Protein AF-A0AAW9DST5-F1 (afdb_monomer_lite)

Structure (mmCIF, N/CA/C/O backbone):
data_AF-A0AAW9DST5-F1
#
_entry.id   AF-A0AAW9DST5-F1
#
loop_
_atom_site.group_PDB
_atom_site.id
_atom_site.type_symbol
_atom_site.label_atom_id
_atom_site.label_alt_id
_atom_site.label_comp_id
_atom_site.label_asym_id
_atom_site.label_entity_id
_atom_site.label_seq_id
_atom_site.pdbx_PDB_ins_code
_atom_site.Cartn_x
_atom_site.Cartn_y
_atom_site.Cartn_z
_atom_site.occupancy
_atom_site.B_iso_or_equiv
_atom_site.auth_seq_id
_atom_site.auth_comp_id
_atom_site.auth_asym_id
_atom_site.auth_atom_id
_atom_site.pdbx_PDB_model_num
ATOM 1 N N . MET A 1 1 ? 9.890 41.781 -13.513 1.00 61.00 1 MET A N 1
ATOM 2 C CA . MET A 1 1 ? 10.134 40.396 -13.968 1.00 61.00 1 MET A CA 1
ATOM 3 C C . MET A 1 1 ? 9.190 39.472 -13.211 1.00 61.00 1 MET A C 1
ATOM 5 O O . MET A 1 1 ? 9.221 39.520 -11.987 1.00 61.00 1 MET A O 1
ATOM 9 N N . PRO A 1 2 ? 8.301 38.723 -13.883 1.00 67.19 2 PRO A N 1
ATOM 10 C CA . PRO A 1 2 ? 7.396 37.796 -13.208 1.00 67.19 2 PRO A CA 1
ATOM 11 C C . PRO A 1 2 ? 8.199 36.614 -12.655 1.00 67.19 2 PRO A C 1
ATOM 13 O O . PRO A 1 2 ? 8.904 35.943 -13.406 1.00 67.19 2 PRO A O 1
ATOM 16 N N . TRP A 1 3 ? 8.124 36.365 -11.346 1.00 72.31 3 TRP A N 1
ATOM 17 C CA . TRP A 1 3 ? 8.682 35.138 -10.789 1.00 72.31 3 TRP A CA 1
ATOM 18 C C . TRP A 1 3 ? 7.753 33.993 -11.208 1.00 72.31 3 TRP A C 1
ATOM 20 O O . TRP A 1 3 ? 6.579 33.957 -10.843 1.00 72.31 3 TRP A O 1
ATOM 30 N N . THR A 1 4 ? 8.250 33.059 -12.009 1.00 80.06 4 THR A N 1
ATOM 31 C CA . THR A 1 4 ? 7.581 31.771 -12.187 1.00 80.06 4 THR A CA 1
ATOM 32 C C . THR A 1 4 ? 8.227 30.803 -11.207 1.00 80.06 4 THR A C 1
ATOM 34 O O . THR A 1 4 ? 9.423 30.538 -11.341 1.00 80.06 4 THR A O 1
ATOM 37 N N . PRO A 1 5 ? 7.508 30.308 -10.186 1.00 81.00 5 PRO A N 1
ATOM 38 C CA . PRO A 1 5 ? 8.078 29.334 -9.270 1.00 81.00 5 PRO A CA 1
ATOM 39 C C . PRO A 1 5 ? 8.450 28.074 -10.059 1.00 81.00 5 PRO A C 1
ATOM 41 O O . PRO A 1 5 ? 7.590 27.438 -10.666 1.00 81.00 5 PRO A O 1
ATOM 44 N N . THR A 1 6 ? 9.736 27.720 -10.065 1.00 83.50 6 THR A N 1
ATOM 45 C CA . THR A 1 6 ? 10.219 26.478 -10.674 1.00 83.50 6 THR A CA 1
ATOM 46 C C . THR A 1 6 ? 9.648 25.302 -9.888 1.00 83.50 6 THR A C 1
ATOM 48 O O . THR A 1 6 ? 10.116 24.985 -8.795 1.00 83.50 6 THR A O 1
ATOM 51 N N . TYR A 1 7 ? 8.600 24.671 -10.416 1.00 87.00 7 TYR A N 1
ATOM 52 C CA . TYR A 1 7 ? 8.019 23.481 -9.809 1.00 87.00 7 TYR A CA 1
ATOM 53 C C . TYR A 1 7 ? 8.883 22.273 -10.164 1.00 87.00 7 TYR A C 1
ATOM 55 O O . TYR A 1 7 ? 8.862 21.795 -11.298 1.00 87.00 7 TYR A O 1
ATOM 63 N N . THR A 1 8 ? 9.661 21.777 -9.204 1.00 87.88 8 THR A N 1
ATOM 64 C CA . THR A 1 8 ? 10.358 20.503 -9.372 1.00 87.88 8 THR A CA 1
ATOM 65 C C . THR A 1 8 ? 9.334 19.369 -9.268 1.00 87.88 8 THR A C 1
ATOM 67 O O . THR A 1 8 ? 8.662 19.232 -8.240 1.00 87.88 8 THR A O 1
ATOM 70 N N . PRO A 1 9 ? 9.150 18.555 -10.324 1.00 91.62 9 PRO A N 1
ATOM 71 C CA . PRO A 1 9 ? 8.197 17.461 -10.272 1.00 91.62 9 PRO A CA 1
ATOM 72 C C . PRO A 1 9 ? 8.647 16.447 -9.217 1.00 91.62 9 PRO A C 1
ATOM 74 O O . PRO A 1 9 ? 9.760 15.929 -9.268 1.00 91.62 9 PRO A O 1
ATOM 77 N N . LEU A 1 10 ? 7.763 16.152 -8.262 1.00 94.38 10 LEU A N 1
ATOM 78 C CA . LEU A 1 10 ? 8.018 15.141 -7.237 1.00 94.38 10 LEU A CA 1
ATOM 79 C C . LEU A 1 10 ? 8.260 13.773 -7.882 1.00 94.38 10 LEU A C 1
ATOM 81 O O . LEU A 1 10 ? 7.490 13.324 -8.744 1.00 94.38 10 LEU A O 1
ATOM 85 N N . THR A 1 11 ? 9.284 13.078 -7.401 1.00 95.88 11 THR A N 1
ATOM 86 C CA . THR A 1 11 ? 9.603 11.716 -7.830 1.00 95.88 11 THR A CA 1
ATOM 87 C C . THR A 1 11 ? 8.509 10.732 -7.396 1.00 95.88 11 THR A C 1
ATOM 89 O O . THR A 1 11 ? 7.787 10.957 -6.419 1.00 95.88 11 THR A O 1
ATOM 92 N N . LEU A 1 12 ? 8.393 9.589 -8.085 1.00 95.44 12 LEU A N 1
ATOM 93 C CA . LEU A 1 12 ? 7.441 8.526 -7.722 1.00 95.44 12 LEU A CA 1
ATOM 94 C C . LEU A 1 12 ? 7.604 8.076 -6.258 1.00 95.44 12 LEU A C 1
ATOM 96 O O . LEU A 1 12 ? 6.620 7.886 -5.539 1.00 95.44 12 LEU A O 1
ATOM 100 N N . LYS A 1 13 ? 8.855 7.953 -5.798 1.00 95.88 13 LYS A N 1
ATOM 101 C CA . LYS A 1 13 ? 9.206 7.592 -4.418 1.00 95.88 13 LYS A CA 1
ATOM 102 C C . LYS A 1 13 ? 8.677 8.615 -3.412 1.00 95.88 13 LYS A C 1
ATOM 104 O O . LYS A 1 13 ? 8.110 8.225 -2.389 1.00 95.88 13 LYS A O 1
ATOM 109 N N . GLU A 1 14 ? 8.847 9.904 -3.687 1.00 96.19 14 GLU A N 1
ATOM 110 C CA . GLU A 1 14 ? 8.365 10.982 -2.817 1.00 96.19 14 GLU A CA 1
ATOM 111 C C . GLU A 1 14 ? 6.841 11.023 -2.779 1.00 96.19 14 GLU A C 1
ATOM 113 O O . GLU A 1 14 ? 6.273 11.075 -1.688 1.00 96.19 14 GLU A O 1
ATOM 118 N N . LYS A 1 15 ? 6.181 10.905 -3.939 1.00 96.56 15 LYS A N 1
ATOM 119 C CA . LYS A 1 15 ? 4.716 10.825 -4.044 1.00 96.56 15 LYS A CA 1
ATOM 120 C C . LYS A 1 15 ? 4.162 9.677 -3.194 1.00 96.56 15 LYS A C 1
ATOM 122 O O . LYS A 1 15 ? 3.312 9.904 -2.336 1.00 96.56 15 LYS A O 1
ATOM 127 N N . LEU A 1 16 ? 4.697 8.462 -3.349 1.00 96.44 16 LEU A N 1
ATOM 128 C CA . LEU A 1 16 ? 4.280 7.296 -2.557 1.00 96.44 16 LEU A CA 1
ATOM 129 C C . LEU A 1 16 ? 4.530 7.479 -1.062 1.00 96.44 16 LEU A C 1
ATOM 131 O O . LEU A 1 16 ? 3.656 7.176 -0.253 1.00 96.44 16 LEU A O 1
ATOM 135 N N . THR A 1 17 ? 5.709 7.978 -0.685 1.00 96.25 17 THR A N 1
ATOM 136 C CA . THR A 1 17 ? 6.067 8.192 0.725 1.00 96.25 17 THR A CA 1
ATOM 137 C C . THR A 1 17 ? 5.154 9.238 1.362 1.00 96.25 17 THR A C 1
ATOM 139 O O . THR A 1 17 ? 4.678 9.052 2.484 1.00 96.25 17 THR A O 1
ATOM 142 N N . PHE A 1 18 ? 4.857 10.316 0.633 1.00 96.44 18 PHE A N 1
ATOM 143 C CA . PHE A 1 18 ? 3.937 11.360 1.058 1.00 96.44 18 PHE A CA 1
ATOM 144 C C . PHE A 1 18 ? 2.522 10.810 1.267 1.00 96.44 18 PHE A C 1
ATOM 146 O O . PHE A 1 18 ? 1.966 10.968 2.358 1.00 96.44 18 PHE A O 1
ATOM 153 N N . THR A 1 19 ? 1.963 10.119 0.268 1.00 96.94 19 THR A N 1
ATOM 154 C CA . THR A 1 19 ? 0.615 9.538 0.340 1.00 96.94 19 THR A CA 1
ATOM 155 C C . THR A 1 19 ? 0.522 8.483 1.442 1.00 96.94 19 THR A C 1
ATOM 157 O O . THR A 1 19 ? -0.422 8.503 2.229 1.00 96.94 19 THR A O 1
ATOM 160 N N . ALA A 1 20 ? 1.524 7.608 1.577 1.00 96.50 20 ALA A N 1
ATOM 161 C CA . ALA A 1 20 ? 1.576 6.607 2.639 1.00 96.50 20 ALA A CA 1
ATOM 162 C C . ALA A 1 20 ? 1.619 7.253 4.030 1.00 96.50 20 ALA A C 1
ATOM 164 O O . ALA A 1 20 ? 0.873 6.847 4.920 1.00 96.50 20 ALA A O 1
ATOM 165 N N . ARG A 1 21 ? 2.442 8.292 4.224 1.00 96.62 21 ARG A N 1
ATOM 166 C CA . ARG A 1 21 ? 2.498 9.045 5.484 1.00 96.62 21 ARG A CA 1
ATOM 167 C C . ARG A 1 21 ? 1.146 9.680 5.814 1.00 96.62 21 ARG A C 1
ATOM 169 O O . ARG A 1 21 ? 0.665 9.522 6.933 1.00 96.62 21 ARG A O 1
ATOM 176 N N . LYS A 1 22 ? 0.506 10.345 4.848 1.00 97.31 22 LYS A N 1
ATOM 177 C CA . LYS A 1 22 ? -0.798 10.992 5.053 1.00 97.31 22 LYS A CA 1
ATOM 178 C C . LYS A 1 22 ? -1.931 10.001 5.315 1.00 97.31 22 LYS A C 1
ATOM 180 O O . LYS A 1 22 ? -2.787 10.256 6.165 1.00 97.31 22 LYS A O 1
ATOM 185 N N . LEU A 1 23 ? -1.907 8.839 4.668 1.00 97.06 23 LEU A N 1
ATOM 186 C CA . LEU A 1 23 ? -2.838 7.754 4.966 1.00 97.06 23 LEU A CA 1
ATOM 187 C C . LEU A 1 23 ? -2.689 7.274 6.419 1.00 97.06 23 LEU A C 1
ATOM 189 O O . LEU A 1 23 ? -3.681 7.132 7.125 1.00 97.06 23 LEU A O 1
ATOM 193 N N . ARG A 1 24 ? -1.456 7.094 6.902 1.00 96.38 24 ARG A N 1
ATOM 194 C CA . ARG A 1 24 ? -1.197 6.685 8.294 1.00 96.38 24 ARG A CA 1
ATOM 195 C C . ARG A 1 24 ? -1.638 7.743 9.306 1.00 96.38 24 ARG A C 1
ATOM 197 O O . ARG A 1 24 ? -2.305 7.409 10.282 1.00 96.38 24 ARG A O 1
ATOM 204 N N . GLU A 1 25 ? -1.328 9.016 9.052 1.00 95.12 25 GLU A N 1
ATOM 205 C CA . GLU A 1 25 ? -1.796 10.143 9.876 1.00 95.12 25 GLU A CA 1
ATOM 206 C C . GLU A 1 25 ? -3.329 10.152 9.968 1.00 95.12 25 GLU A C 1
ATOM 208 O O . GLU A 1 25 ? -3.890 10.224 11.060 1.00 95.12 25 GLU A O 1
ATOM 213 N N . THR A 1 26 ? -4.023 9.996 8.837 1.00 95.81 26 THR A N 1
ATOM 214 C CA . THR A 1 26 ? -5.492 9.975 8.827 1.00 95.81 26 THR A CA 1
ATOM 215 C C . THR A 1 26 ? -6.081 8.743 9.505 1.00 95.81 26 THR A C 1
ATOM 217 O O . THR A 1 26 ? -7.036 8.896 10.262 1.00 95.81 26 THR A O 1
ATOM 220 N N . MET A 1 27 ? -5.508 7.548 9.339 1.00 96.06 27 MET A N 1
ATOM 221 C CA . MET A 1 27 ? -5.906 6.361 10.112 1.00 96.06 27 MET A CA 1
ATOM 222 C C . MET A 1 27 ? -5.770 6.606 11.623 1.00 96.06 27 MET A C 1
ATOM 224 O O . MET A 1 27 ? -6.674 6.285 12.399 1.00 96.06 27 MET A O 1
ATOM 228 N N . ALA A 1 28 ? -4.662 7.225 12.043 1.00 93.31 28 ALA A N 1
ATOM 229 C CA . ALA A 1 28 ? -4.407 7.565 13.436 1.00 93.31 28 ALA A CA 1
ATOM 230 C C . ALA A 1 28 ? -5.355 8.651 13.972 1.00 93.31 28 ALA A C 1
ATOM 232 O O . ALA A 1 28 ? -5.675 8.635 15.156 1.00 93.31 28 ALA A O 1
ATOM 233 N N . THR A 1 29 ? -5.876 9.558 13.151 1.00 93.69 29 THR A N 1
ATOM 234 C CA . THR A 1 29 ? -6.933 10.484 13.593 1.00 93.69 29 THR A CA 1
ATOM 235 C C . THR A 1 29 ? -8.294 9.786 13.662 1.00 93.69 29 THR A C 1
ATOM 237 O O . THR A 1 29 ? -9.019 9.921 14.648 1.00 93.69 29 THR A O 1
ATOM 240 N N . GLN A 1 30 ? -8.625 8.985 12.648 1.00 93.50 30 GLN A N 1
ATOM 241 C CA . GLN A 1 30 ? -9.947 8.378 12.485 1.00 93.50 30 GLN A CA 1
ATOM 242 C C . GLN A 1 30 ? -10.230 7.234 13.463 1.00 93.50 30 GLN A C 1
ATOM 244 O O . GLN A 1 30 ? -11.389 7.005 13.796 1.00 93.50 30 GLN A O 1
ATOM 249 N N . HIS A 1 31 ? -9.209 6.545 13.989 1.00 94.12 31 HIS A N 1
ATOM 250 C CA . HIS A 1 31 ? -9.453 5.450 14.937 1.00 94.12 31 HIS A CA 1
ATOM 251 C C . HIS A 1 31 ? -10.223 5.891 16.189 1.00 94.12 31 HIS A C 1
ATOM 253 O O . HIS A 1 31 ? -11.039 5.124 16.693 1.00 94.12 31 HIS A O 1
ATOM 259 N N . LYS A 1 32 ? -9.993 7.123 16.669 1.00 91.12 32 LYS A N 1
ATOM 260 C CA . LYS A 1 32 ? -10.705 7.678 17.829 1.00 91.12 32 LYS A CA 1
ATOM 261 C C . LYS A 1 32 ? -12.162 7.966 17.496 1.00 91.12 32 LYS A C 1
ATOM 263 O O . LYS A 1 32 ? -13.035 7.632 18.285 1.00 91.12 32 LYS A O 1
ATOM 268 N N . LEU A 1 33 ? -12.398 8.562 16.327 1.00 92.81 33 LEU A N 1
ATOM 269 C CA . LEU A 1 33 ? -13.729 8.956 15.867 1.00 92.81 33 LEU A CA 1
ATOM 270 C C . LEU A 1 33 ? -14.620 7.739 15.596 1.00 92.81 33 LEU A C 1
ATOM 272 O O . LEU A 1 33 ? -15.799 7.757 15.919 1.00 92.81 33 LEU A O 1
ATOM 276 N N . LEU A 1 34 ? -14.040 6.669 15.051 1.00 93.25 34 LEU A N 1
ATOM 277 C CA . LEU A 1 34 ? -14.756 5.446 14.681 1.00 93.25 34 LEU A CA 1
ATOM 278 C C . LEU A 1 34 ? -14.770 4.377 15.788 1.00 93.25 34 LEU A C 1
ATOM 280 O O . LEU A 1 34 ? -15.280 3.282 15.567 1.00 93.25 34 LEU A O 1
ATOM 284 N N . GLY A 1 35 ? -14.171 4.644 16.955 1.00 93.50 35 GLY A N 1
ATOM 285 C CA . GLY A 1 35 ? -14.082 3.665 18.046 1.00 93.50 35 GLY A CA 1
ATOM 286 C C . GLY A 1 35 ? -13.289 2.399 17.688 1.00 93.50 35 GLY A C 1
ATOM 287 O O . GLY A 1 35 ? -13.536 1.330 18.243 1.00 93.50 35 GLY A O 1
ATOM 288 N N . ILE A 1 36 ? -12.340 2.490 16.751 1.00 93.44 36 ILE A N 1
ATOM 289 C CA . ILE A 1 36 ? -11.546 1.342 16.302 1.00 93.44 36 ILE A CA 1
ATOM 290 C C . ILE A 1 36 ? -10.560 0.949 17.404 1.00 93.44 36 ILE A C 1
ATOM 292 O O . ILE A 1 36 ? -9.810 1.778 17.926 1.00 93.44 36 ILE A O 1
ATOM 296 N N . ALA A 1 37 ? -10.518 -0.346 17.721 1.00 91.38 37 ALA A N 1
ATOM 297 C CA . ALA A 1 37 ? -9.605 -0.884 18.720 1.00 91.38 37 ALA A CA 1
ATOM 298 C C . ALA A 1 37 ? -8.139 -0.562 18.372 1.00 91.38 37 ALA A C 1
ATOM 300 O O . ALA A 1 37 ? -7.654 -0.886 17.284 1.00 91.38 37 ALA A O 1
ATOM 301 N N . LEU A 1 38 ? -7.407 0.022 19.327 1.00 88.12 38 LEU A N 1
ATOM 302 C CA . LEU A 1 38 ? -6.006 0.417 19.146 1.00 88.12 38 LEU A CA 1
ATOM 303 C C . LEU A 1 38 ? -5.100 -0.734 18.653 1.00 88.12 38 LEU A C 1
ATOM 305 O O . LEU A 1 38 ? -4.323 -0.499 17.728 1.00 88.12 38 LEU A O 1
ATOM 309 N N . PRO A 1 39 ? -5.208 -1.983 19.156 1.00 88.94 39 PRO A N 1
ATOM 310 C CA . PRO A 1 39 ? -4.407 -3.091 18.633 1.00 88.94 39 PRO A CA 1
ATOM 311 C C . PRO A 1 39 ? -4.626 -3.348 17.135 1.00 88.94 39 PRO A C 1
ATOM 313 O O . PRO A 1 39 ? -3.670 -3.623 16.413 1.00 88.94 39 PRO A O 1
ATOM 316 N N . LEU A 1 40 ? -5.865 -3.207 16.648 1.00 89.75 40 LEU A N 1
ATOM 317 C CA . LEU A 1 40 ? -6.188 -3.389 15.234 1.00 89.75 40 LEU A CA 1
ATOM 318 C C . LEU A 1 40 ? -5.562 -2.287 14.372 1.00 89.75 40 LEU A C 1
ATOM 320 O O . LEU A 1 40 ? -4.965 -2.603 13.344 1.00 89.75 40 LEU A O 1
ATOM 324 N N . LEU A 1 41 ? -5.646 -1.021 14.807 1.00 92.31 41 LEU A N 1
ATOM 325 C CA . LEU A 1 41 ? -4.981 0.099 14.125 1.00 92.31 41 LEU A CA 1
ATOM 326 C C . LEU A 1 41 ? -3.494 -0.200 13.927 1.00 92.31 41 LEU A C 1
ATOM 328 O O . LEU A 1 41 ? -2.965 -0.011 12.838 1.00 92.31 41 LEU A O 1
ATOM 332 N N . CYS A 1 42 ? -2.832 -0.697 14.965 1.00 89.69 42 CYS A N 1
ATOM 333 C CA . CYS A 1 42 ? -1.384 -0.853 14.958 1.00 89.69 42 CYS A CA 1
ATOM 334 C C . CYS A 1 42 ? -0.934 -2.055 14.130 1.00 89.69 42 CYS A C 1
ATOM 336 O O . CYS A 1 42 ? 0.073 -1.979 13.430 1.00 89.69 42 CYS A O 1
ATOM 338 N N . LEU A 1 43 ? -1.719 -3.136 14.124 1.00 90.00 43 LEU A N 1
ATOM 339 C CA . LEU A 1 43 ? -1.508 -4.254 13.206 1.00 90.00 43 LEU A CA 1
ATOM 340 C C . LEU A 1 43 ? -1.692 -3.831 11.739 1.00 90.00 43 LEU A C 1
ATOM 342 O O . LEU A 1 43 ? -0.910 -4.245 10.879 1.00 90.00 43 LEU A O 1
ATOM 346 N N . LEU A 1 44 ? -2.700 -3.002 11.442 1.00 93.69 44 LEU A N 1
ATOM 347 C CA . LEU A 1 44 ? -2.920 -2.460 10.099 1.00 93.69 44 LEU A CA 1
ATOM 348 C C . LEU A 1 44 ? -1.795 -1.504 9.684 1.00 93.69 44 LEU A C 1
ATOM 350 O O . LEU A 1 44 ? -1.280 -1.636 8.575 1.00 93.69 44 LEU A O 1
ATOM 354 N N . ASP A 1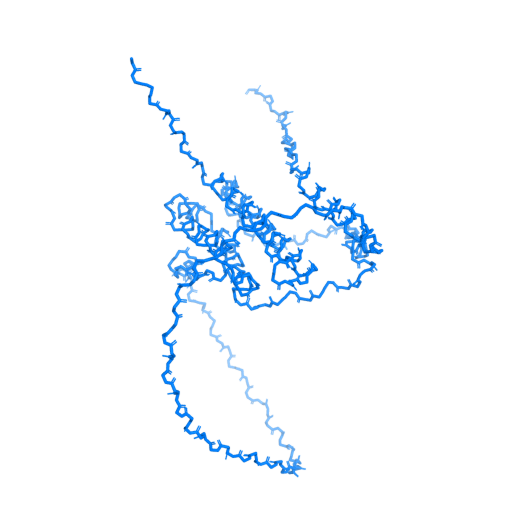 45 ? -1.378 -0.605 10.576 1.00 93.88 45 ASP A N 1
ATOM 355 C CA . ASP A 1 45 ? -0.299 0.359 10.345 1.00 93.88 45 ASP A CA 1
ATOM 356 C C . ASP A 1 45 ? 1.048 -0.330 10.090 1.00 93.88 45 ASP A C 1
ATOM 358 O O . ASP A 1 45 ? 1.726 -0.037 9.102 1.00 93.88 45 ASP A O 1
ATOM 362 N N . ALA A 1 46 ? 1.406 -1.311 10.925 1.00 89.25 46 ALA A N 1
ATOM 363 C CA . ALA A 1 46 ? 2.633 -2.084 10.774 1.00 89.25 46 ALA A CA 1
ATOM 364 C C . ALA A 1 46 ? 2.641 -2.878 9.461 1.00 89.25 46 ALA A C 1
ATOM 366 O O . ALA A 1 46 ? 3.639 -2.887 8.734 1.00 89.25 46 ALA A O 1
ATOM 367 N N . ARG A 1 47 ? 1.515 -3.520 9.116 1.00 94.12 47 ARG A N 1
ATOM 368 C CA . ARG A 1 47 ? 1.388 -4.266 7.860 1.00 94.12 47 ARG A CA 1
ATOM 369 C C . ARG A 1 47 ? 1.470 -3.345 6.647 1.00 94.12 47 ARG A C 1
ATOM 371 O O . ARG A 1 47 ? 2.194 -3.669 5.708 1.00 94.12 47 ARG A O 1
ATOM 378 N N . PHE A 1 48 ? 0.756 -2.223 6.662 1.00 95.94 48 PHE A N 1
ATOM 379 C CA . PHE A 1 48 ? 0.792 -1.236 5.586 1.00 95.94 48 PHE A CA 1
ATOM 380 C C . PHE A 1 48 ? 2.210 -0.682 5.395 1.00 95.94 48 PHE A C 1
ATOM 382 O O . PHE A 1 48 ? 2.752 -0.756 4.294 1.00 95.94 48 PHE A O 1
ATOM 389 N N . SER A 1 49 ? 2.856 -0.245 6.478 1.00 94.44 49 SER A N 1
ATOM 390 C CA . SER A 1 49 ? 4.229 0.276 6.454 1.00 94.44 49 SER A CA 1
ATOM 391 C C . SER A 1 49 ? 5.231 -0.758 5.939 1.00 94.44 49 SER A C 1
ATOM 393 O O . SER A 1 49 ? 6.083 -0.439 5.115 1.00 94.44 49 SER A O 1
ATOM 395 N N . SER A 1 50 ? 5.106 -2.022 6.361 1.00 94.44 50 SER A N 1
ATOM 396 C CA . SER A 1 50 ? 5.964 -3.104 5.867 1.00 94.44 50 SER A CA 1
ATOM 397 C C . SER A 1 50 ? 5.823 -3.314 4.356 1.00 94.44 50 SER A C 1
ATOM 399 O O . SER A 1 50 ? 6.826 -3.509 3.671 1.00 94.44 50 SER A O 1
ATOM 401 N N . LEU A 1 51 ? 4.598 -3.259 3.823 1.00 95.88 51 LEU A N 1
ATOM 402 C CA . LEU A 1 51 ? 4.343 -3.414 2.390 1.00 95.88 51 LEU A CA 1
ATOM 403 C C . LEU A 1 51 ? 4.860 -2.223 1.578 1.00 95.88 51 LEU A C 1
ATOM 405 O O . LEU A 1 51 ? 5.491 -2.438 0.546 1.00 95.88 51 LEU A O 1
ATOM 409 N N . ILE A 1 52 ? 4.654 -0.996 2.064 1.00 96.75 52 ILE A N 1
ATOM 410 C CA . ILE A 1 52 ? 5.185 0.215 1.427 1.00 96.75 52 ILE A CA 1
ATOM 411 C C . ILE A 1 52 ? 6.712 0.194 1.416 1.00 96.75 52 ILE A C 1
ATOM 413 O O . ILE A 1 52 ? 7.302 0.389 0.362 1.00 96.75 52 ILE A O 1
ATOM 417 N N . ASN A 1 53 ? 7.365 -0.118 2.536 1.00 95.25 53 ASN A N 1
ATOM 418 C CA . ASN A 1 53 ? 8.827 -0.163 2.586 1.00 95.25 53 ASN A CA 1
ATOM 419 C C . ASN A 1 53 ? 9.394 -1.212 1.622 1.00 95.25 53 ASN A C 1
ATOM 421 O O . ASN A 1 53 ? 10.308 -0.907 0.869 1.00 95.25 53 ASN A O 1
ATOM 425 N N . ARG A 1 54 ? 8.792 -2.408 1.552 1.00 95.88 54 ARG A N 1
ATOM 426 C CA . ARG A 1 54 ? 9.187 -3.427 0.562 1.00 95.88 54 ARG A CA 1
ATOM 427 C C . ARG A 1 54 ? 9.006 -2.950 -0.875 1.00 95.88 54 ARG A C 1
ATOM 429 O O . ARG A 1 54 ? 9.819 -3.295 -1.726 1.00 95.88 54 ARG A O 1
ATOM 436 N N . LEU A 1 55 ? 7.939 -2.202 -1.154 1.00 96.38 55 LEU A N 1
ATOM 437 C CA . LEU A 1 55 ? 7.706 -1.621 -2.473 1.00 96.38 55 LEU A CA 1
ATOM 438 C C . LEU A 1 55 ? 8.781 -0.580 -2.801 1.00 96.38 55 LEU A C 1
ATOM 440 O O . LEU A 1 55 ? 9.368 -0.644 -3.873 1.00 96.38 55 LEU A O 1
ATOM 444 N N . LEU A 1 56 ? 9.073 0.335 -1.876 1.00 96.06 56 LEU A N 1
ATOM 445 C CA . LEU A 1 56 ? 10.111 1.351 -2.048 1.00 96.06 56 LEU A CA 1
ATOM 446 C C . LEU A 1 56 ? 11.499 0.724 -2.228 1.00 96.06 56 LEU A C 1
ATOM 448 O O . LEU A 1 56 ? 12.243 1.152 -3.107 1.00 96.06 56 LEU A O 1
ATOM 452 N N . ASP A 1 57 ? 11.819 -0.318 -1.458 1.00 95.44 57 ASP A N 1
ATOM 453 C CA . ASP A 1 57 ? 13.054 -1.089 -1.606 1.00 95.44 57 ASP A CA 1
ATOM 454 C C . ASP A 1 57 ? 13.127 -1.758 -2.985 1.00 95.44 57 ASP A C 1
ATOM 456 O O . ASP A 1 57 ? 14.175 -1.744 -3.622 1.00 95.44 57 ASP A O 1
ATOM 460 N N . ALA A 1 58 ? 12.015 -2.310 -3.482 1.00 95.00 58 ALA A N 1
ATOM 461 C CA . ALA A 1 58 ? 11.958 -2.938 -4.801 1.00 95.00 58 ALA A CA 1
ATOM 462 C C . ALA A 1 58 ? 12.044 -1.931 -5.959 1.00 95.00 58 ALA A C 1
ATOM 464 O O . ALA A 1 58 ? 12.597 -2.271 -7.002 1.00 95.00 58 ALA A O 1
ATOM 465 N N . ILE A 1 59 ? 11.523 -0.713 -5.779 1.00 94.75 59 ILE A N 1
ATOM 466 C CA . ILE A 1 59 ? 11.668 0.388 -6.742 1.00 94.75 59 ILE A CA 1
ATOM 467 C C . ILE A 1 59 ? 13.117 0.891 -6.766 1.00 94.75 59 ILE A C 1
ATOM 469 O O . ILE A 1 59 ? 13.645 1.198 -7.830 1.00 94.75 59 ILE A O 1
ATOM 473 N N . ALA A 1 60 ? 13.763 0.980 -5.600 1.00 93.94 60 ALA A N 1
ATOM 474 C CA . ALA A 1 60 ? 15.148 1.432 -5.487 1.00 93.94 60 ALA A CA 1
ATOM 475 C C . ALA A 1 60 ? 16.167 0.364 -5.916 1.00 93.94 60 ALA A C 1
ATOM 477 O O . ALA A 1 60 ? 17.286 0.700 -6.299 1.00 93.94 60 ALA A O 1
ATOM 478 N N . ALA A 1 61 ? 15.806 -0.917 -5.828 1.00 92.44 61 ALA A N 1
ATOM 479 C CA . ALA A 1 61 ? 16.662 -2.011 -6.249 1.00 92.44 61 ALA A CA 1
ATOM 480 C C . ALA A 1 61 ? 16.777 -2.047 -7.776 1.00 92.44 61 ALA A C 1
ATOM 482 O O . ALA A 1 61 ? 15.800 -2.306 -8.482 1.00 92.44 61 ALA A O 1
ATOM 483 N N . THR A 1 62 ? 17.996 -1.869 -8.284 1.00 83.25 62 THR A N 1
ATOM 484 C CA . THR A 1 62 ? 18.319 -2.182 -9.676 1.00 83.25 62 THR A CA 1
ATOM 485 C C . THR A 1 62 ? 17.984 -3.653 -9.928 1.00 83.25 62 THR A C 1
ATOM 487 O O . THR A 1 62 ? 18.355 -4.492 -9.097 1.00 83.25 62 THR A O 1
ATOM 490 N N . PRO A 1 63 ? 17.283 -4.004 -11.023 1.00 78.56 63 PRO A N 1
ATOM 491 C CA . PRO A 1 63 ? 17.014 -5.395 -11.349 1.00 78.56 63 PRO A CA 1
ATOM 492 C C . PRO A 1 63 ? 18.348 -6.128 -11.477 1.00 78.56 63 PRO A C 1
ATOM 494 O O . PRO A 1 63 ? 19.104 -5.937 -12.426 1.00 78.56 63 PRO A O 1
ATOM 497 N N . GLY A 1 64 ? 18.670 -6.929 -10.462 1.00 75.56 64 GLY A N 1
ATOM 498 C CA . GLY A 1 64 ? 19.836 -7.790 -10.516 1.00 75.56 64 GLY A CA 1
ATOM 499 C C . GLY A 1 64 ? 19.649 -8.791 -11.655 1.00 75.56 64 GLY A C 1
ATOM 500 O O . GLY A 1 64 ? 18.505 -9.195 -11.907 1.00 75.56 64 GLY A O 1
ATOM 501 N N . PRO A 1 65 ? 20.734 -9.222 -12.327 1.00 76.56 65 PRO A N 1
ATOM 502 C CA . PRO A 1 65 ? 20.644 -10.314 -13.283 1.00 76.56 65 PRO A CA 1
ATOM 503 C C . PRO A 1 65 ? 19.914 -11.452 -12.586 1.00 76.56 65 PRO A C 1
ATOM 505 O O . PRO A 1 65 ? 20.251 -11.792 -11.446 1.00 76.56 65 PRO A O 1
ATOM 508 N N . HIS A 1 66 ? 18.858 -11.956 -13.226 1.00 68.06 66 HIS A N 1
ATOM 509 C CA . HIS A 1 66 ? 18.029 -13.017 -12.682 1.00 68.06 66 HIS A CA 1
ATOM 510 C C . HIS A 1 66 ? 18.961 -14.200 -12.452 1.00 68.06 66 HIS A C 1
ATOM 512 O O . HIS A 1 66 ? 19.247 -14.946 -13.384 1.00 68.06 66 HIS A O 1
ATOM 518 N N . ARG A 1 67 ? 19.518 -14.326 -11.237 1.00 68.31 67 ARG A N 1
ATOM 519 C CA . ARG A 1 67 ? 20.436 -15.413 -10.924 1.00 68.31 67 ARG A CA 1
ATOM 520 C C . ARG A 1 67 ? 19.621 -16.657 -11.189 1.00 68.31 67 ARG A C 1
ATOM 522 O O . ARG A 1 67 ? 18.613 -16.881 -10.507 1.00 68.31 67 ARG A O 1
ATOM 529 N N . ALA A 1 68 ? 20.002 -17.390 -12.240 1.00 73.12 68 ALA A N 1
ATOM 530 C CA . ALA A 1 68 ? 19.511 -18.729 -12.476 1.00 73.12 68 ALA A CA 1
ATOM 531 C C . ALA A 1 68 ? 19.596 -19.383 -11.112 1.00 73.12 68 ALA A C 1
ATOM 533 O O . ALA A 1 68 ? 20.634 -19.292 -10.450 1.00 73.12 68 ALA A O 1
ATOM 534 N N . ARG A 1 69 ? 18.445 -19.821 -10.605 1.00 71.62 69 ARG A N 1
ATOM 535 C CA . ARG A 1 69 ? 18.351 -20.373 -9.266 1.00 71.62 69 ARG A CA 1
ATOM 536 C C . ARG A 1 69 ? 19.208 -21.622 -9.320 1.00 71.62 69 ARG A C 1
ATOM 538 O O . ARG A 1 69 ? 18.695 -22.665 -9.711 1.00 71.62 69 ARG A O 1
ATOM 545 N N . SER A 1 70 ? 20.504 -21.484 -9.026 1.00 69.88 70 SER A N 1
ATOM 546 C CA . SER A 1 70 ? 21.406 -22.617 -9.021 1.00 69.88 70 SER A CA 1
ATOM 547 C C . SER A 1 70 ? 20.734 -23.637 -8.124 1.00 69.88 70 SER A C 1
ATOM 549 O O . SER A 1 70 ? 20.198 -23.230 -7.075 1.00 69.88 70 SER A O 1
ATOM 551 N N . PRO A 1 71 ? 20.652 -24.906 -8.564 1.00 77.12 71 PRO A N 1
ATOM 552 C CA . PRO A 1 71 ? 20.157 -25.970 -7.714 1.00 77.12 71 PRO A CA 1
ATOM 553 C C . PRO A 1 71 ? 20.844 -25.756 -6.382 1.00 77.12 71 PRO A C 1
ATOM 555 O O . PRO A 1 71 ? 22.063 -25.602 -6.323 1.00 77.12 71 PRO A O 1
ATOM 558 N N . ARG A 1 72 ? 20.029 -25.506 -5.359 1.00 70.19 72 ARG A N 1
ATOM 559 C CA . ARG A 1 72 ? 20.517 -25.120 -4.049 1.00 70.19 72 ARG A CA 1
ATOM 560 C C . ARG A 1 72 ? 21.194 -26.366 -3.510 1.00 70.19 72 ARG A C 1
ATOM 562 O O . ARG A 1 72 ? 20.545 -27.139 -2.817 1.00 70.19 72 ARG A O 1
ATOM 569 N N . THR A 1 73 ? 22.454 -26.571 -3.876 1.00 70.31 73 THR A N 1
ATOM 570 C CA . THR A 1 73 ? 23.377 -27.452 -3.187 1.00 70.31 73 THR A CA 1
ATOM 571 C C . THR A 1 73 ? 23.349 -26.900 -1.782 1.00 70.31 73 THR A C 1
ATOM 573 O O . THR A 1 73 ? 23.819 -25.786 -1.560 1.00 70.31 73 THR A O 1
ATOM 576 N N . GLN A 1 74 ? 22.603 -27.552 -0.888 1.00 60.03 74 GLN A N 1
ATOM 577 C CA . GLN A 1 74 ? 22.652 -27.216 0.522 1.00 60.03 74 GLN A CA 1
ATOM 578 C C . GLN A 1 74 ? 24.125 -27.350 0.876 1.00 60.03 74 GLN A C 1
ATOM 580 O O . GLN A 1 74 ? 24.643 -28.461 0.808 1.00 60.03 74 GLN A O 1
ATOM 585 N N . PRO A 1 75 ? 24.834 -26.251 1.172 1.00 66.69 75 PRO A N 1
ATOM 586 C CA . PRO A 1 75 ? 26.087 -26.421 1.860 1.00 66.69 75 PRO A CA 1
ATOM 587 C C . PRO A 1 75 ? 25.682 -27.064 3.185 1.00 66.69 75 PRO A C 1
ATOM 589 O O . PRO A 1 75 ? 24.772 -26.540 3.845 1.00 66.69 75 PRO A O 1
ATOM 592 N N . ASP A 1 76 ? 26.326 -28.163 3.566 1.00 73.31 76 ASP A N 1
ATOM 593 C CA . ASP A 1 76 ? 26.331 -28.692 4.935 1.00 73.31 76 ASP A CA 1
ATOM 594 C C . ASP A 1 76 ? 27.044 -27.692 5.864 1.00 73.31 76 ASP A C 1
ATOM 596 O O . ASP A 1 76 ? 28.003 -27.987 6.568 1.00 73.31 76 ASP A O 1
ATOM 600 N N . SER A 1 77 ? 26.601 -26.436 5.818 1.00 65.94 77 SER A N 1
ATOM 601 C CA . SER A 1 77 ? 26.970 -25.401 6.751 1.00 65.94 77 SER A CA 1
ATOM 602 C C . SER A 1 77 ? 26.434 -25.863 8.102 1.00 65.94 77 SER A C 1
ATOM 604 O O . SER A 1 77 ? 25.225 -26.122 8.217 1.00 65.94 77 SER A O 1
ATOM 606 N N . PRO A 1 78 ? 27.311 -26.001 9.114 1.00 66.56 78 PRO A N 1
ATOM 607 C CA . PRO A 1 78 ? 26.897 -26.354 10.458 1.00 66.56 78 PRO A CA 1
ATOM 608 C C . PRO A 1 78 ? 25.814 -25.368 10.848 1.00 66.56 78 PRO A C 1
ATOM 610 O O . PRO A 1 78 ? 25.994 -24.160 10.721 1.00 66.56 78 PRO A O 1
ATOM 613 N N . ARG A 1 79 ? 24.658 -25.929 11.200 1.00 63.38 79 ARG A N 1
ATOM 614 C CA . ARG A 1 79 ? 23.378 -25.274 11.446 1.00 63.38 79 ARG A CA 1
ATOM 615 C C . ARG A 1 79 ? 23.579 -24.108 12.412 1.00 63.38 79 ARG A C 1
ATOM 617 O O . ARG A 1 79 ? 23.421 -24.277 13.616 1.00 63.38 79 ARG A O 1
ATOM 624 N N . GLU A 1 80 ? 23.958 -22.954 11.870 1.00 64.56 80 GLU A N 1
ATOM 625 C CA . GLU A 1 80 ? 24.266 -21.756 12.634 1.00 64.56 80 GLU A CA 1
ATOM 626 C C . GLU A 1 80 ? 23.020 -21.476 13.458 1.00 64.56 80 GLU A C 1
ATOM 628 O O . GLU A 1 80 ? 21.907 -21.392 12.917 1.00 64.56 80 GLU A O 1
ATOM 633 N N . SER A 1 81 ? 23.195 -21.552 14.775 1.00 65.56 81 SER A N 1
ATOM 634 C CA . SER A 1 81 ? 22.125 -21.667 15.749 1.00 65.56 81 SER A CA 1
ATOM 635 C C . SER A 1 81 ? 21.154 -20.526 15.514 1.00 65.56 81 SER A C 1
ATOM 637 O O . SER A 1 81 ? 21.411 -19.368 15.844 1.00 65.56 81 SER A O 1
ATOM 639 N N . ARG A 1 82 ? 20.026 -20.848 14.866 1.00 67.56 82 ARG A N 1
ATOM 640 C CA . ARG A 1 82 ? 18.951 -19.883 14.667 1.00 67.56 82 ARG A CA 1
ATOM 641 C C . ARG A 1 82 ? 18.704 -19.253 16.030 1.00 67.56 82 ARG A C 1
ATOM 643 O O . ARG A 1 82 ? 18.513 -20.018 16.981 1.00 67.56 82 ARG A O 1
ATOM 650 N N . PRO A 1 83 ? 18.696 -17.909 16.130 1.00 66.06 83 PRO A N 1
ATOM 651 C CA . PRO A 1 83 ? 18.400 -17.257 17.388 1.00 66.06 83 PRO A CA 1
ATOM 652 C C . PRO A 1 83 ? 17.123 -17.897 17.936 1.00 66.06 83 PRO A C 1
ATOM 654 O O . PRO A 1 83 ? 16.179 -18.104 17.154 1.00 66.06 83 PRO A O 1
ATOM 657 N N . PRO A 1 84 ? 17.123 -18.297 19.216 1.00 60.72 84 PRO A N 1
ATOM 658 C CA . PRO A 1 84 ? 16.038 -19.067 19.788 1.00 60.72 84 PRO A CA 1
ATOM 659 C C . PRO A 1 84 ? 14.690 -18.433 19.454 1.00 60.72 84 PRO A C 1
ATOM 661 O O . PRO A 1 84 ? 14.557 -17.208 19.462 1.00 60.72 84 PRO A O 1
ATOM 664 N N . ALA A 1 85 ? 13.678 -19.248 19.154 1.00 63.19 85 ALA A N 1
ATOM 665 C CA . ALA A 1 85 ? 12.369 -18.744 18.731 1.00 63.19 85 ALA A CA 1
ATOM 666 C C . ALA A 1 85 ? 11.781 -17.707 19.714 1.00 63.19 85 ALA A C 1
ATOM 668 O O . ALA A 1 85 ? 11.081 -16.791 19.290 1.00 63.19 85 ALA A O 1
ATOM 669 N N . TRP A 1 86 ? 12.130 -17.797 21.002 1.00 55.41 86 TRP A N 1
ATOM 670 C CA . TRP A 1 86 ? 11.730 -16.842 22.036 1.00 55.41 86 TRP A CA 1
ATOM 671 C C . TRP A 1 86 ? 12.338 -15.438 21.862 1.00 55.41 86 TRP A C 1
ATOM 673 O O . TRP A 1 86 ? 11.649 -14.453 22.113 1.00 55.41 86 TRP A O 1
ATOM 683 N N . LEU A 1 87 ? 13.559 -15.312 21.329 1.00 56.25 87 LEU A N 1
ATOM 684 C CA . LEU A 1 87 ? 14.215 -14.023 21.054 1.00 56.25 87 LEU A CA 1
ATOM 685 C C . LEU A 1 87 ? 13.565 -13.268 19.886 1.00 56.25 87 LEU A C 1
ATOM 687 O O . LEU A 1 87 ? 13.515 -12.042 19.892 1.00 56.25 87 LEU A O 1
ATOM 691 N N . ARG A 1 88 ? 12.987 -13.981 18.910 1.00 58.59 88 ARG A N 1
ATOM 692 C CA . ARG A 1 88 ? 12.167 -13.353 17.853 1.00 58.59 88 ARG A CA 1
ATOM 693 C C . ARG A 1 88 ? 10.810 -12.856 18.358 1.00 58.59 88 ARG A C 1
ATOM 695 O O . ARG A 1 88 ? 10.204 -12.009 17.707 1.00 58.59 88 ARG A O 1
ATOM 702 N N . ASN A 1 89 ? 10.360 -13.353 19.509 1.00 53.72 89 ASN A N 1
ATOM 703 C CA . ASN A 1 89 ? 9.016 -13.139 20.043 1.00 53.72 89 ASN A CA 1
ATOM 704 C C . ASN A 1 89 ? 9.005 -12.265 21.312 1.00 53.72 89 ASN A C 1
ATOM 706 O O . ASN A 1 89 ? 7.945 -12.082 21.911 1.00 53.72 89 ASN A O 1
ATOM 710 N N . TRP A 1 90 ? 10.147 -11.706 21.721 1.00 47.09 90 TRP A N 1
ATOM 711 C CA . TRP A 1 90 ? 10.297 -10.955 22.976 1.00 47.09 90 TRP A CA 1
ATOM 712 C C . TRP A 1 90 ? 9.353 -9.739 23.089 1.00 47.09 90 TRP A C 1
ATOM 714 O O . TRP A 1 90 ? 8.845 -9.436 24.168 1.00 47.09 90 TRP A O 1
ATOM 724 N N . HIS A 1 91 ? 9.011 -9.083 21.975 1.00 51.56 91 HIS A N 1
ATOM 725 C CA . HIS A 1 91 ? 8.039 -7.977 21.986 1.00 51.56 91 HIS A CA 1
ATOM 726 C C . HIS A 1 91 ? 6.571 -8.435 22.089 1.00 51.56 91 HIS A C 1
ATOM 728 O O . HIS A 1 91 ? 5.683 -7.611 22.286 1.00 51.56 91 HIS A O 1
ATOM 734 N N . THR A 1 92 ? 6.307 -9.737 21.966 1.00 52.44 92 THR A N 1
ATOM 735 C CA . THR A 1 92 ? 4.965 -10.346 22.041 1.00 52.44 92 THR A CA 1
ATOM 736 C C . THR A 1 92 ? 4.693 -11.072 23.360 1.00 52.44 92 THR A C 1
ATOM 738 O O . THR A 1 92 ? 3.546 -11.401 23.646 1.00 52.44 92 THR A O 1
ATOM 741 N N . THR A 1 93 ? 5.705 -11.299 24.200 1.00 50.19 93 THR A N 1
ATOM 742 C CA . THR A 1 93 ? 5.585 -12.172 25.382 1.00 50.19 93 THR A CA 1
ATOM 743 C C . THR A 1 93 ? 4.662 -11.654 26.486 1.00 50.19 93 THR A C 1
ATOM 745 O O . THR A 1 93 ? 4.161 -12.458 27.261 1.00 50.19 93 THR A O 1
ATOM 748 N N . SER A 1 94 ? 4.364 -10.354 26.551 1.00 55.62 94 SER A N 1
ATOM 749 C CA . SER A 1 94 ? 3.449 -9.810 27.569 1.00 55.62 94 SER A CA 1
ATOM 750 C C . SER A 1 94 ? 1.988 -9.689 27.119 1.00 55.62 94 SER A C 1
ATOM 752 O O . SER A 1 94 ? 1.133 -9.371 27.942 1.00 55.62 94 SER A O 1
ATOM 754 N N . LEU A 1 95 ? 1.673 -9.932 25.839 1.00 57.41 95 LEU A N 1
ATOM 755 C CA . LEU A 1 95 ? 0.329 -9.704 25.278 1.00 57.41 95 LEU A CA 1
ATOM 756 C C . LEU A 1 95 ? -0.282 -10.931 24.585 1.00 57.41 95 LEU A C 1
ATOM 758 O O . LEU A 1 95 ? -1.359 -10.826 23.999 1.00 57.41 95 LEU A O 1
ATOM 762 N N . GLY A 1 96 ? 0.371 -12.092 24.673 1.00 65.81 96 GLY A N 1
ATOM 763 C CA . GLY A 1 96 ? -0.030 -13.280 23.926 1.00 65.81 96 GLY A CA 1
ATOM 764 C C . GLY A 1 96 ? 0.255 -13.150 22.422 1.00 65.81 96 GLY A C 1
ATOM 765 O O . GLY A 1 96 ? 0.726 -12.109 21.949 1.00 65.81 96 GLY A O 1
ATOM 766 N N . PRO A 1 97 ? 0.020 -14.219 21.640 1.00 66.56 97 PRO A N 1
ATOM 767 C CA . PRO A 1 97 ? 0.144 -14.146 20.191 1.00 66.56 97 PRO A CA 1
ATOM 768 C C . PRO A 1 97 ? -0.784 -13.041 19.659 1.00 66.56 97 PRO A C 1
ATOM 770 O O . PRO A 1 97 ? -1.951 -12.986 20.060 1.00 66.56 97 PRO A O 1
ATOM 773 N N . PRO A 1 98 ? -0.303 -12.150 18.770 1.00 66.56 98 PRO A N 1
ATOM 774 C CA . PRO A 1 98 ? -1.146 -11.100 18.227 1.00 66.56 98 PRO A CA 1
ATOM 775 C C . PRO A 1 98 ? -2.340 -11.751 17.521 1.00 66.56 98 PRO A C 1
ATOM 777 O O . PRO A 1 98 ? -2.153 -12.739 16.799 1.00 66.56 98 PRO A O 1
ATOM 780 N N . PRO A 1 99 ? -3.561 -11.223 17.707 1.00 73.31 99 PRO A N 1
ATOM 781 C CA . PRO A 1 99 ? -4.731 -11.785 17.057 1.00 73.31 99 PRO A CA 1
ATOM 782 C C . PRO A 1 99 ? -4.506 -11.800 15.539 1.00 73.31 99 PRO A C 1
ATOM 784 O O . PRO A 1 99 ? -3.946 -10.842 14.986 1.00 73.31 99 PRO A O 1
ATOM 787 N N . PRO A 1 100 ? -4.907 -12.876 14.839 1.00 77.69 100 PRO A N 1
ATOM 788 C CA . PRO A 1 100 ? -4.713 -12.957 13.403 1.00 77.69 100 PRO A CA 1
ATOM 789 C C . PRO A 1 100 ? -5.443 -11.797 12.721 1.00 77.69 100 PRO A C 1
ATOM 791 O O . PRO A 1 100 ? -6.637 -11.579 12.926 1.00 77.69 100 PRO A O 1
ATOM 794 N N . LEU A 1 101 ? -4.718 -11.052 11.883 1.00 78.38 101 LEU A N 1
ATOM 795 C CA . LEU A 1 101 ? -5.311 -9.994 11.069 1.00 78.38 101 LEU A CA 1
ATOM 796 C C . LEU A 1 101 ? -6.399 -10.589 10.162 1.00 78.38 101 LEU A C 1
ATOM 798 O O . LEU A 1 101 ? -6.139 -11.600 9.493 1.00 78.38 101 LEU A O 1
ATOM 802 N N . PRO A 1 102 ? -7.581 -9.954 10.061 1.00 83.44 102 PRO A N 1
ATOM 803 C CA . PRO A 1 102 ? -8.616 -10.434 9.164 1.00 83.44 102 PRO A CA 1
ATOM 804 C C . PRO A 1 102 ? -8.079 -10.468 7.730 1.00 83.44 102 PRO A C 1
ATOM 806 O O . PRO A 1 102 ? -7.435 -9.534 7.250 1.00 83.44 102 PRO A O 1
ATOM 809 N N . ARG A 1 103 ? -8.335 -11.571 7.027 1.00 87.00 103 ARG A N 1
ATOM 810 C CA . ARG A 1 103 ? -7.839 -11.797 5.658 1.00 87.00 103 ARG A CA 1
ATOM 811 C C . ARG A 1 103 ? -8.795 -11.281 4.580 1.00 87.00 103 ARG A C 1
ATOM 813 O O . ARG A 1 103 ? -8.687 -11.680 3.430 1.00 87.00 103 ARG A O 1
ATOM 820 N N . ARG A 1 104 ? -9.749 -10.421 4.941 1.00 92.44 104 ARG A N 1
ATOM 821 C CA . ARG A 1 104 ? -10.773 -9.918 4.016 1.00 92.44 104 ARG A CA 1
ATOM 822 C C . ARG A 1 104 ? -10.180 -8.880 3.060 1.00 92.44 104 ARG A C 1
ATOM 824 O O . ARG A 1 104 ? -9.338 -8.075 3.459 1.00 92.44 104 ARG A O 1
ATOM 831 N N . PHE A 1 105 ? -10.633 -8.900 1.809 1.00 94.69 105 PHE A N 1
ATOM 832 C CA . PHE A 1 105 ? -10.282 -7.887 0.813 1.00 94.69 105 PHE A CA 1
ATOM 833 C C . PHE A 1 105 ? -10.758 -6.501 1.254 1.00 94.69 105 PHE A C 1
ATOM 835 O O . PHE A 1 105 ? -11.873 -6.352 1.761 1.00 94.69 105 PHE A O 1
ATOM 842 N N . GLY A 1 106 ? -9.911 -5.489 1.071 1.00 95.62 106 GLY A N 1
ATOM 843 C CA . GLY A 1 106 ? -10.228 -4.104 1.401 1.00 95.62 106 GLY A CA 1
ATOM 844 C C . GLY A 1 106 ? -10.446 -3.856 2.881 1.00 95.62 106 GLY A C 1
ATOM 845 O O . GLY A 1 106 ? -11.243 -2.994 3.243 1.00 95.62 106 GLY A O 1
ATOM 846 N N . ILE A 1 107 ? -9.758 -4.606 3.746 1.00 96.00 107 ILE A N 1
ATOM 847 C CA . ILE A 1 107 ? -9.874 -4.434 5.195 1.00 96.00 107 ILE A CA 1
ATOM 848 C C . ILE A 1 107 ? -9.643 -2.983 5.620 1.00 96.00 107 ILE A C 1
ATOM 850 O O . ILE A 1 107 ? -10.361 -2.508 6.492 1.00 96.00 107 ILE A O 1
ATOM 854 N N . LEU A 1 108 ? -8.715 -2.259 4.987 1.00 95.75 108 LEU A N 1
ATOM 855 C CA . LEU A 1 108 ? -8.441 -0.873 5.347 1.00 95.75 108 LEU A CA 1
ATOM 856 C C . LEU A 1 108 ? -9.648 0.029 5.054 1.00 95.75 108 LEU A C 1
ATOM 858 O O . LEU A 1 108 ? -10.142 0.695 5.959 1.00 95.75 108 LEU A O 1
ATOM 862 N N . ARG A 1 109 ? -10.178 -0.037 3.828 1.00 95.88 109 ARG A N 1
ATOM 863 C CA . ARG A 1 109 ? -11.373 0.702 3.387 1.00 95.88 109 ARG A CA 1
ATOM 864 C C . ARG A 1 109 ? -12.620 0.351 4.212 1.00 95.88 109 ARG A C 1
ATOM 866 O O . ARG A 1 109 ? -13.430 1.221 4.499 1.00 95.88 109 ARG A O 1
ATOM 873 N N . ARG A 1 110 ? -12.766 -0.913 4.626 1.00 95.50 110 ARG A N 1
ATOM 874 C CA . ARG A 1 110 ? -13.888 -1.376 5.467 1.00 95.50 110 ARG A CA 1
ATOM 875 C C . ARG A 1 110 ? -13.766 -0.938 6.924 1.00 95.50 110 ARG A C 1
ATOM 877 O O . ARG A 1 110 ? -14.772 -0.636 7.547 1.00 95.50 110 ARG A O 1
ATOM 884 N N . THR A 1 111 ? -12.550 -0.945 7.467 1.00 95.06 111 THR A N 1
ATOM 885 C CA . THR A 1 111 ? -12.300 -0.555 8.864 1.00 95.06 111 THR A CA 1
ATOM 886 C C . THR A 1 111 ? -12.439 0.956 9.019 1.00 95.06 111 THR A C 1
ATOM 888 O O . THR A 1 111 ? -13.023 1.427 9.984 1.00 95.06 111 THR A O 1
ATOM 891 N N . PHE A 1 112 ? -11.949 1.711 8.036 1.00 95.44 112 PHE A N 1
ATOM 892 C CA . PHE A 1 112 ? -11.992 3.166 8.009 1.00 95.44 112 PHE A CA 1
ATOM 893 C C . PHE A 1 112 ? -12.924 3.639 6.894 1.00 95.44 112 PHE A C 1
ATOM 895 O O . PHE A 1 112 ? -12.468 4.142 5.867 1.00 95.44 112 PHE A O 1
ATOM 902 N N . ALA A 1 113 ? -14.233 3.495 7.101 1.00 91.19 113 ALA A N 1
ATOM 903 C CA . ALA A 1 113 ? -15.266 3.970 6.177 1.00 91.19 113 ALA A CA 1
ATOM 904 C C . ALA A 1 113 ? -15.401 5.512 6.195 1.00 91.19 113 ALA A C 1
ATOM 906 O O . ALA A 1 113 ? -16.490 6.056 6.338 1.00 91.19 113 ALA A O 1
ATOM 907 N N . HIS A 1 114 ? -14.278 6.225 6.085 1.00 93.56 114 HIS A N 1
ATOM 908 C CA . HIS A 1 114 ? -14.188 7.679 6.123 1.00 93.56 114 HIS A CA 1
ATOM 909 C C . HIS A 1 114 ? -13.593 8.209 4.815 1.00 93.56 114 HIS A C 1
ATOM 911 O O . HIS A 1 114 ? -12.638 7.644 4.270 1.00 93.56 114 HIS A O 1
ATOM 917 N N . TYR A 1 115 ? -14.135 9.322 4.318 1.00 93.25 115 TYR A N 1
ATOM 918 C CA . TYR A 1 115 ? -13.796 9.867 3.000 1.00 93.25 115 TYR A CA 1
ATOM 919 C C . TYR A 1 115 ? -12.310 10.228 2.862 1.00 93.25 115 TYR A C 1
ATOM 921 O O . TYR A 1 115 ? -11.724 9.978 1.816 1.00 93.25 115 TYR A O 1
ATOM 929 N N . THR A 1 116 ? -11.663 10.744 3.915 1.00 95.12 116 THR A N 1
ATOM 930 C CA . THR A 1 116 ? -10.233 11.112 3.864 1.00 95.12 116 THR A CA 1
ATOM 931 C C . THR A 1 116 ? -9.320 9.908 3.649 1.00 95.12 116 THR A C 1
ATOM 933 O O . THR A 1 116 ? -8.422 9.960 2.812 1.00 95.12 116 THR A O 1
ATOM 936 N N . VAL A 1 117 ? -9.566 8.804 4.361 1.00 96.44 117 VAL A N 1
ATOM 937 C CA . VAL A 1 117 ? -8.797 7.560 4.213 1.00 96.44 117 VAL A CA 1
ATOM 938 C C . VAL A 1 117 ? -9.018 6.988 2.815 1.00 96.44 117 VAL A C 1
ATOM 940 O O . VAL A 1 117 ? -8.061 6.627 2.133 1.00 96.44 117 VAL A O 1
ATOM 943 N N . ASN A 1 118 ? -10.267 6.988 2.344 1.00 96.69 118 ASN A N 1
ATOM 944 C CA . ASN A 1 118 ? -10.602 6.542 0.994 1.00 96.69 118 ASN A CA 1
ATOM 945 C C . ASN A 1 118 ? -9.982 7.423 -0.097 1.00 96.69 118 ASN A C 1
ATOM 947 O O . ASN A 1 118 ? -9.534 6.885 -1.106 1.00 96.69 118 ASN A O 1
ATOM 951 N N . GLY A 1 119 ? -9.879 8.734 0.125 1.00 97.19 119 GLY A N 1
ATOM 952 C CA . GLY A 1 119 ? -9.197 9.663 -0.774 1.00 97.19 119 GLY A CA 1
ATOM 953 C C . GLY A 1 119 ? -7.711 9.340 -0.919 1.00 97.19 119 GLY A C 1
ATOM 954 O O . GLY A 1 119 ? -7.207 9.255 -2.034 1.00 97.19 119 GLY A O 1
ATOM 955 N N . PHE A 1 120 ? -7.011 9.057 0.182 1.00 97.69 120 PHE A N 1
ATOM 956 C CA . PHE A 1 120 ? -5.609 8.625 0.115 1.00 97.69 120 PHE A CA 1
ATOM 957 C C . PHE A 1 120 ? -5.444 7.230 -0.503 1.00 97.69 120 PHE A C 1
ATOM 959 O O . PHE A 1 120 ? -4.474 6.996 -1.218 1.00 97.69 120 PHE A O 1
ATOM 966 N N . ILE A 1 121 ? -6.396 6.313 -0.301 1.00 97.38 121 ILE A N 1
ATOM 967 C CA . ILE A 1 121 ? -6.407 5.029 -1.021 1.00 97.38 121 ILE A CA 1
ATOM 968 C C . ILE A 1 121 ? -6.570 5.255 -2.532 1.00 97.38 121 ILE A C 1
ATOM 970 O O . ILE A 1 121 ? -5.843 4.639 -3.306 1.00 97.38 121 ILE A O 1
ATOM 974 N N . ALA A 1 122 ? -7.469 6.150 -2.952 1.00 97.00 122 ALA A N 1
ATOM 975 C CA . ALA A 1 122 ? -7.649 6.506 -4.360 1.00 97.00 122 ALA A CA 1
ATOM 976 C C . ALA A 1 122 ? -6.395 7.176 -4.951 1.00 97.00 122 ALA A C 1
ATOM 978 O O . ALA A 1 122 ? -6.053 6.938 -6.104 1.00 97.00 122 ALA A O 1
ATOM 979 N N . GLN A 1 123 ? -5.649 7.952 -4.157 1.00 96.88 123 GLN A N 1
ATOM 980 C CA . GLN A 1 123 ? -4.345 8.475 -4.577 1.00 96.88 123 GLN A CA 1
ATOM 981 C C . GLN A 1 123 ? -3.312 7.364 -4.781 1.00 96.88 123 GLN A C 1
ATOM 983 O O . GLN A 1 123 ? -2.561 7.419 -5.748 1.00 96.88 123 GLN A O 1
ATOM 988 N N . ILE A 1 124 ? -3.268 6.349 -3.908 1.00 96.38 124 ILE A N 1
ATOM 989 C CA . ILE A 1 124 ? -2.404 5.177 -4.127 1.00 96.38 124 ILE A CA 1
ATOM 990 C C . ILE A 1 124 ? -2.815 4.478 -5.421 1.00 96.38 124 ILE A C 1
ATOM 992 O O . ILE A 1 124 ? -1.957 4.189 -6.241 1.00 96.38 124 ILE A O 1
ATOM 996 N N . GLU A 1 125 ? -4.109 4.243 -5.627 1.00 96.50 125 GLU A N 1
ATOM 997 C CA . GLU A 1 125 ? -4.641 3.643 -6.854 1.00 96.50 125 GLU A CA 1
ATOM 998 C C . GLU A 1 125 ? -4.231 4.429 -8.106 1.00 96.50 125 GLU A C 1
ATOM 1000 O O . GLU A 1 125 ? -3.711 3.837 -9.047 1.00 96.50 125 GLU A O 1
ATOM 1005 N N . HIS A 1 126 ? -4.343 5.758 -8.077 1.00 95.75 126 HIS A N 1
ATOM 1006 C CA . HIS A 1 126 ? -3.868 6.627 -9.151 1.00 95.75 126 HIS A CA 1
ATOM 1007 C C . HIS A 1 126 ? -2.347 6.534 -9.360 1.00 95.75 126 HIS A C 1
ATOM 1009 O O . HIS A 1 126 ? -1.887 6.413 -10.488 1.00 95.75 126 HIS A O 1
ATOM 1015 N N . LEU A 1 127 ? -1.541 6.522 -8.291 1.00 96.00 127 LEU A N 1
ATOM 1016 C CA . LEU A 1 127 ? -0.087 6.335 -8.397 1.00 96.00 127 LEU A CA 1
ATOM 1017 C C . LEU A 1 127 ? 0.297 4.964 -8.963 1.00 96.00 127 LEU A C 1
ATOM 1019 O O . LEU A 1 127 ? 1.393 4.815 -9.492 1.00 96.00 127 LEU A O 1
ATOM 1023 N N . LEU A 1 128 ? -0.575 3.960 -8.848 1.00 94.56 128 LEU A N 1
ATOM 1024 C CA . LEU A 1 128 ? -0.356 2.652 -9.458 1.00 94.56 128 LEU A CA 1
ATOM 1025 C C . LEU A 1 128 ? -0.636 2.648 -10.964 1.00 94.56 128 LEU A C 1
ATOM 1027 O O . LEU A 1 128 ? -0.108 1.784 -11.660 1.00 94.56 128 LEU A O 1
ATOM 1031 N N . THR A 1 129 ? -1.424 3.595 -11.477 1.00 94.44 129 THR A N 1
ATOM 1032 C CA . THR A 1 129 ? -1.730 3.718 -12.911 1.00 94.44 129 THR A CA 1
ATOM 1033 C C . THR A 1 129 ? -0.828 4.707 -13.648 1.00 94.44 129 THR A C 1
ATOM 1035 O O . THR A 1 129 ? -0.927 4.808 -14.869 1.00 94.44 129 THR A O 1
ATOM 1038 N N . THR A 1 130 ? 0.075 5.413 -12.957 1.00 95.38 130 THR A N 1
ATOM 1039 C CA . THR A 1 130 ? 1.010 6.343 -13.607 1.00 95.38 130 THR A CA 1
ATOM 1040 C C . THR A 1 130 ? 2.035 5.612 -14.481 1.00 95.38 130 THR A C 1
ATOM 1042 O O . THR A 1 130 ? 2.459 4.503 -14.133 1.00 95.38 130 THR A O 1
ATOM 1045 N N . PRO A 1 131 ? 2.491 6.237 -15.586 1.00 95.00 131 PRO A N 1
ATOM 1046 C CA . PRO A 1 131 ? 3.501 5.644 -16.462 1.00 95.00 131 PRO A CA 1
ATOM 1047 C C . PRO A 1 131 ? 4.792 5.310 -15.702 1.00 95.00 131 PRO A C 1
ATOM 1049 O O . PRO A 1 131 ? 5.290 4.199 -15.840 1.00 95.00 131 PRO A O 1
ATOM 1052 N N . ASP A 1 132 ? 5.251 6.183 -14.798 1.00 95.56 132 ASP A N 1
ATOM 1053 C CA . ASP A 1 132 ? 6.440 5.946 -13.963 1.00 95.56 132 ASP A CA 1
ATOM 1054 C C . ASP A 1 132 ? 6.361 4.627 -13.172 1.00 95.56 132 ASP A C 1
ATOM 1056 O O . ASP A 1 132 ? 7.345 3.895 -13.045 1.00 95.56 132 ASP A O 1
ATOM 1060 N N . MET A 1 133 ? 5.185 4.309 -12.614 1.00 95.62 133 MET A N 1
ATOM 1061 C CA . MET A 1 133 ? 4.987 3.065 -11.871 1.00 95.62 133 MET A CA 1
ATOM 1062 C C . MET A 1 133 ? 4.892 1.861 -12.809 1.00 95.62 133 MET A C 1
ATOM 1064 O O . MET A 1 133 ? 5.428 0.800 -12.491 1.00 95.62 133 MET A O 1
ATOM 1068 N N . GLN A 1 134 ? 4.245 2.010 -13.967 1.00 94.31 134 GLN A N 1
ATOM 1069 C CA . GLN A 1 134 ? 4.192 0.954 -14.980 1.00 94.31 134 GLN A CA 1
ATOM 1070 C C . GLN A 1 134 ? 5.592 0.623 -15.517 1.00 94.31 134 GLN A C 1
ATOM 1072 O O . GLN A 1 134 ? 5.940 -0.551 -15.639 1.00 94.31 134 GLN A O 1
ATOM 1077 N N . GLU A 1 135 ? 6.441 1.629 -15.730 1.00 93.06 135 GLU A N 1
ATOM 1078 C CA . GLU A 1 135 ? 7.851 1.434 -16.066 1.00 93.06 135 GLU A CA 1
ATOM 1079 C C . GLU A 1 135 ? 8.613 0.719 -14.949 1.00 93.06 135 GLU A C 1
ATOM 1081 O O . GLU A 1 135 ? 9.378 -0.207 -15.220 1.00 93.06 135 GLU A O 1
ATOM 1086 N N . ALA A 1 136 ? 8.394 1.097 -13.685 1.00 94.00 136 ALA A N 1
ATOM 1087 C CA . ALA A 1 136 ? 9.012 0.409 -12.555 1.00 94.00 136 ALA A CA 1
ATOM 1088 C C . ALA A 1 136 ? 8.602 -1.075 -12.511 1.00 94.00 136 ALA A C 1
ATOM 1090 O O . ALA A 1 136 ? 9.456 -1.948 -12.341 1.00 94.00 136 ALA A O 1
ATOM 1091 N N . ILE A 1 137 ? 7.314 -1.369 -12.724 1.00 93.38 137 ILE A N 1
ATOM 1092 C CA . ILE A 1 137 ? 6.768 -2.730 -12.806 1.00 93.38 137 ILE A CA 1
ATOM 1093 C C . ILE A 1 137 ? 7.406 -3.517 -13.957 1.00 93.38 137 ILE A C 1
ATOM 1095 O O . ILE A 1 137 ? 7.801 -4.667 -13.756 1.00 93.38 137 ILE A O 1
ATOM 1099 N N . ALA A 1 138 ? 7.541 -2.905 -15.135 1.00 91.25 138 ALA A N 1
ATOM 1100 C CA . ALA A 1 138 ? 8.164 -3.530 -16.298 1.00 91.25 138 ALA A CA 1
ATOM 1101 C C . ALA A 1 138 ? 9.649 -3.850 -16.052 1.00 91.25 138 ALA A C 1
ATOM 1103 O O . ALA A 1 138 ? 10.121 -4.924 -16.424 1.00 91.25 138 ALA A O 1
ATOM 1104 N N . ARG A 1 139 ? 10.377 -2.953 -15.372 1.00 91.56 139 ARG A N 1
ATOM 1105 C CA . ARG A 1 139 ? 11.796 -3.145 -15.026 1.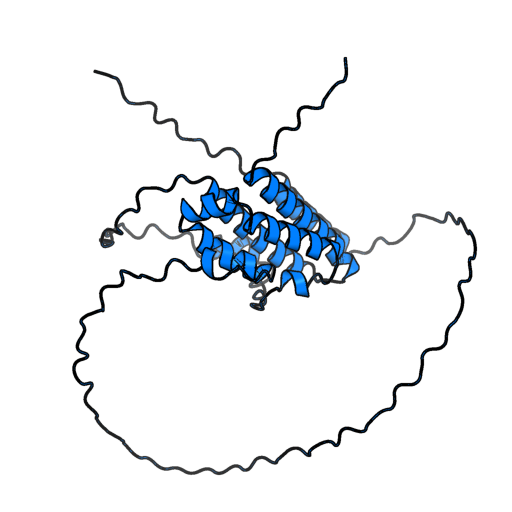00 91.56 139 ARG A CA 1
ATOM 1106 C C . ARG A 1 139 ? 12.008 -4.213 -13.952 1.00 91.56 139 ARG A C 1
ATOM 1108 O O . ARG A 1 139 ? 13.028 -4.899 -13.979 1.00 91.56 139 ARG A O 1
ATOM 1115 N N . ASN A 1 140 ? 11.084 -4.359 -12.997 1.00 92.56 140 ASN A N 1
ATOM 1116 C CA . ASN A 1 140 ? 11.234 -5.285 -11.875 1.00 92.56 140 ASN A CA 1
ATOM 1117 C C . ASN A 1 140 ? 9.994 -6.187 -11.670 1.00 92.56 140 ASN A C 1
ATOM 1119 O O . ASN A 1 140 ? 9.034 -5.789 -10.997 1.00 92.56 140 ASN A O 1
ATOM 1123 N N . PRO A 1 141 ? 10.039 -7.467 -12.100 1.00 88.62 141 PRO A N 1
ATOM 1124 C CA . PRO A 1 141 ? 8.906 -8.392 -11.987 1.00 88.62 141 PRO A CA 1
ATOM 1125 C C . PRO A 1 141 ? 8.580 -8.814 -10.541 1.00 88.62 141 PRO A C 1
ATOM 1127 O O . PRO A 1 141 ? 7.576 -9.494 -10.299 1.00 88.62 141 PRO A O 1
ATOM 1130 N N . ALA A 1 142 ? 9.399 -8.440 -9.550 1.00 91.00 142 ALA A N 1
ATOM 1131 C CA . ALA A 1 142 ? 9.074 -8.643 -8.141 1.00 91.00 142 ALA A CA 1
ATOM 1132 C C . ALA A 1 142 ? 8.034 -7.632 -7.629 1.00 91.00 142 ALA A C 1
ATOM 1134 O O . ALA A 1 142 ? 7.276 -7.967 -6.713 1.00 91.00 142 ALA A O 1
ATOM 1135 N N . ILE A 1 143 ? 7.949 -6.436 -8.227 1.00 94.38 143 ILE A N 1
ATOM 1136 C CA . ILE A 1 143 ? 7.049 -5.361 -7.784 1.00 94.38 143 ILE A CA 1
ATOM 1137 C C . ILE A 1 143 ? 5.578 -5.812 -7.782 1.00 94.38 143 ILE A C 1
ATOM 1139 O O . ILE A 1 143 ? 4.942 -5.690 -6.731 1.00 94.38 143 ILE A O 1
ATOM 1143 N N . PRO A 1 144 ? 5.026 -6.439 -8.843 1.00 93.19 144 PRO A N 1
ATOM 1144 C CA . PRO A 1 144 ? 3.650 -6.943 -8.822 1.00 93.19 144 PRO A CA 1
ATOM 1145 C C . PRO A 1 144 ? 3.341 -7.896 -7.665 1.00 93.19 144 PRO A C 1
ATOM 1147 O O . PRO A 1 144 ? 2.243 -7.878 -7.107 1.00 93.19 144 PRO A O 1
ATOM 1150 N N . ARG A 1 145 ? 4.315 -8.720 -7.255 1.00 92.50 145 ARG A N 1
ATOM 1151 C CA . ARG A 1 145 ? 4.149 -9.659 -6.133 1.00 92.50 145 ARG A CA 1
ATOM 1152 C C . ARG A 1 145 ? 4.007 -8.924 -4.801 1.00 92.50 145 ARG A C 1
ATOM 1154 O O . ARG A 1 145 ? 3.270 -9.389 -3.935 1.00 92.50 145 ARG A O 1
ATOM 1161 N N . ILE A 1 146 ? 4.692 -7.792 -4.652 1.00 94.50 146 ILE A N 1
ATOM 1162 C CA . ILE A 1 146 ? 4.628 -6.919 -3.473 1.00 94.50 146 ILE A CA 1
ATOM 1163 C C . ILE A 1 146 ? 3.360 -6.055 -3.506 1.00 94.50 146 ILE A C 1
ATOM 1165 O O . ILE A 1 146 ? 2.743 -5.840 -2.463 1.00 94.50 146 ILE A O 1
ATOM 1169 N N . LEU A 1 147 ? 2.923 -5.622 -4.691 1.00 94.94 147 LEU A N 1
ATOM 1170 C CA . LEU A 1 147 ? 1.711 -4.820 -4.865 1.00 94.94 147 LEU A CA 1
ATOM 1171 C C . LEU A 1 147 ? 0.432 -5.594 -4.544 1.00 94.94 147 LEU A C 1
ATOM 1173 O O . LEU A 1 147 ? -0.450 -5.046 -3.897 1.00 94.94 147 LEU A O 1
ATOM 1177 N N . ARG A 1 148 ? 0.325 -6.878 -4.907 1.00 94.50 148 ARG A N 1
ATOM 1178 C CA . ARG A 1 148 ? -0.868 -7.705 -4.616 1.00 94.50 148 ARG A CA 1
ATOM 1179 C C . ARG A 1 148 ? -1.365 -7.615 -3.164 1.00 94.50 148 ARG A C 1
ATOM 1181 O O . ARG A 1 148 ? -2.536 -7.289 -2.969 1.00 94.50 148 ARG A O 1
ATOM 1188 N N . PRO A 1 149 ? -0.541 -7.880 -2.129 1.00 95.50 149 PRO A N 1
ATOM 1189 C CA . PRO A 1 149 ? -0.989 -7.756 -0.745 1.00 95.50 149 PRO A CA 1
ATOM 1190 C C . PRO A 1 149 ? -1.301 -6.311 -0.335 1.00 95.50 149 PRO A C 1
ATOM 1192 O O . PRO A 1 149 ? -2.155 -6.131 0.531 1.00 95.50 149 PRO A O 1
ATOM 1195 N N . LEU A 1 150 ? -0.655 -5.303 -0.935 1.00 96.38 150 LEU A N 1
ATOM 1196 C CA . LEU A 1 150 ? -0.957 -3.887 -0.695 1.00 96.38 150 LEU A CA 1
ATOM 1197 C C . LEU A 1 150 ? -2.334 -3.524 -1.267 1.00 96.38 150 LEU A C 1
ATOM 1199 O O . LEU A 1 150 ? -3.194 -3.046 -0.531 1.00 96.38 150 LEU A O 1
ATOM 1203 N N . CYS A 1 151 ? -2.584 -3.852 -2.536 1.00 96.62 151 CYS A N 1
ATOM 1204 C CA . CYS A 1 151 ? -3.870 -3.650 -3.199 1.00 96.62 151 CYS A CA 1
ATOM 1205 C C . CYS A 1 151 ? -4.991 -4.390 -2.465 1.00 96.62 151 CYS A C 1
ATOM 1207 O O . CYS A 1 151 ? -6.024 -3.801 -2.161 1.00 96.62 151 CYS A O 1
ATOM 1209 N N . HIS A 1 152 ? -4.761 -5.644 -2.066 1.00 96.31 152 HIS A N 1
ATOM 1210 C CA . HIS A 1 152 ? -5.727 -6.413 -1.284 1.00 96.31 152 HIS A CA 1
ATOM 1211 C C . HIS A 1 152 ? -6.017 -5.782 0.089 1.00 96.31 152 HIS A C 1
ATOM 1213 O O . HIS A 1 152 ? -7.158 -5.814 0.549 1.00 96.31 152 HIS A O 1
ATOM 1219 N N . LEU A 1 153 ? -5.010 -5.217 0.768 1.00 96.81 153 LEU A N 1
ATOM 1220 C CA . LEU A 1 153 ? -5.187 -4.525 2.051 1.00 96.81 153 LEU A CA 1
ATOM 1221 C C . LEU A 1 153 ? -6.047 -3.262 1.884 1.00 96.81 153 LEU A C 1
ATOM 1223 O O . LEU A 1 153 ? -6.989 -3.049 2.650 1.00 96.81 153 LEU A O 1
ATOM 1227 N N . CYS A 1 154 ? -5.737 -2.461 0.864 1.00 96.88 154 CYS A N 1
ATOM 1228 C CA . CYS A 1 154 ? -6.416 -1.206 0.548 1.00 96.88 154 CYS A CA 1
ATOM 1229 C C . CYS A 1 154 ? -7.786 -1.403 -0.122 1.00 96.88 154 CYS A C 1
ATOM 1231 O O . CYS A 1 154 ? -8.625 -0.509 -0.069 1.00 96.88 154 CYS A O 1
ATOM 1233 N N . GLY A 1 155 ? -8.038 -2.576 -0.706 1.00 96.88 155 GLY A N 1
ATOM 1234 C CA . GLY A 1 155 ? -9.257 -2.862 -1.465 1.00 96.88 155 GLY A CA 1
ATOM 1235 C C . GLY A 1 155 ? -9.218 -2.302 -2.883 1.00 96.88 155 GLY A C 1
ATOM 1236 O O . GLY A 1 155 ? -10.266 -2.013 -3.448 1.00 96.88 155 GLY A O 1
ATOM 1237 N N . ILE A 1 156 ? -8.015 -2.124 -3.426 1.00 96.50 156 ILE A N 1
ATOM 1238 C CA . ILE A 1 156 ? -7.779 -1.692 -4.801 1.00 96.50 156 ILE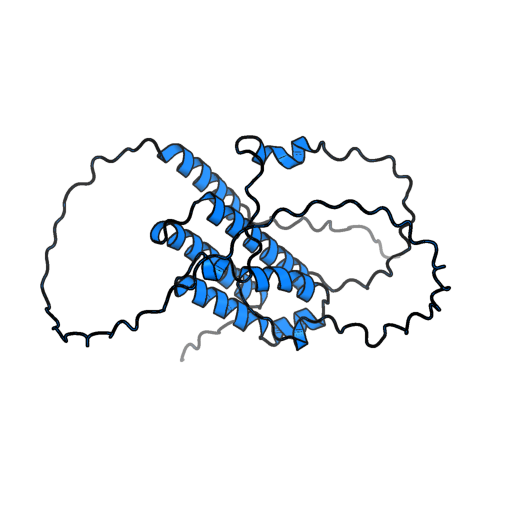 A CA 1
ATOM 1239 C C . ILE A 1 156 ? -7.817 -2.943 -5.675 1.00 96.50 156 ILE A C 1
ATOM 1241 O O . ILE A 1 156 ? -7.144 -3.931 -5.362 1.00 96.50 156 ILE A O 1
ATOM 1245 N N . ASN A 1 157 ? -8.604 -2.914 -6.748 1.00 93.31 157 ASN A N 1
ATOM 1246 C CA . ASN A 1 157 ? -8.586 -3.972 -7.749 1.00 93.31 157 ASN A CA 1
ATOM 1247 C C . ASN A 1 157 ? -7.571 -3.585 -8.831 1.00 93.31 157 ASN A C 1
ATOM 1249 O O . ASN A 1 157 ? -7.857 -2.688 -9.623 1.00 93.31 157 ASN A O 1
ATOM 1253 N N . PRO A 1 158 ? -6.370 -4.183 -8.848 1.00 82.31 158 PRO A N 1
ATOM 1254 C CA . PRO A 1 158 ? -5.410 -3.847 -9.881 1.00 82.31 158 PRO A CA 1
ATOM 1255 C C . PRO A 1 158 ? -5.950 -4.278 -11.241 1.00 82.31 158 PRO A C 1
ATOM 1257 O O . PRO A 1 158 ? -6.487 -5.379 -11.371 1.00 82.31 158 PRO A O 1
ATOM 1260 N N . GLN A 1 159 ? -5.777 -3.436 -12.261 1.00 81.00 159 GLN A N 1
ATOM 1261 C CA . GLN A 1 159 ? -6.117 -3.846 -13.618 1.00 81.00 159 GLN A CA 1
ATOM 1262 C C . GLN A 1 159 ? -5.362 -5.144 -13.966 1.00 81.00 159 GLN A C 1
ATOM 1264 O O . GLN A 1 159 ? -4.158 -5.253 -13.707 1.00 81.00 159 GLN A O 1
ATOM 1269 N N . PRO A 1 160 ? -6.061 -6.157 -14.507 1.00 63.62 160 PRO A N 1
ATOM 1270 C CA . PRO A 1 160 ? -5.534 -7.516 -14.604 1.00 63.62 160 PRO A CA 1
ATOM 1271 C C . PRO A 1 160 ? -4.321 -7.630 -15.532 1.00 63.62 160 PRO A C 1
ATOM 1273 O O . PRO A 1 160 ? -3.515 -8.541 -15.357 1.00 63.62 160 PRO A O 1
ATOM 1276 N N . SER A 1 161 ? -4.163 -6.709 -16.483 1.00 73.38 161 SER A N 1
ATOM 1277 C CA . SER A 1 161 ? -3.076 -6.720 -17.464 1.00 73.38 161 SER A CA 1
ATOM 1278 C C . SER A 1 161 ? -1.709 -6.364 -16.872 1.00 73.38 161 SER A C 1
ATOM 1280 O O . SER A 1 161 ? -0.711 -6.930 -17.302 1.00 73.38 161 SER A O 1
ATOM 1282 N N . SER A 1 162 ? -1.634 -5.480 -15.872 1.00 67.69 162 SER A N 1
ATOM 1283 C CA . SER A 1 162 ? -0.345 -4.962 -15.378 1.00 67.69 162 SER A CA 1
ATOM 1284 C C . SER A 1 162 ? 0.258 -5.768 -14.224 1.00 67.69 162 SER A C 1
ATOM 1286 O O . SER A 1 162 ? 1.475 -5.772 -14.042 1.00 67.69 162 SER A O 1
ATOM 1288 N N . LEU A 1 163 ? -0.562 -6.477 -13.434 1.00 69.50 163 LEU A N 1
ATOM 1289 C CA . LEU A 1 163 ? -0.097 -7.238 -12.257 1.00 69.50 163 LEU A CA 1
ATOM 1290 C C . LEU A 1 163 ? -0.188 -8.764 -12.393 1.00 69.50 163 LEU A C 1
ATOM 1292 O O . LEU A 1 163 ? 0.190 -9.501 -11.463 1.00 69.50 163 LEU A O 1
ATOM 1296 N N . CYS A 1 164 ? -0.694 -9.267 -13.515 1.00 67.56 164 CYS A N 1
ATOM 1297 C CA . CYS A 1 164 ? -0.514 -10.664 -13.863 1.00 67.56 164 CYS A CA 1
ATOM 1298 C C . CYS A 1 164 ? 0.912 -10.814 -14.395 1.00 67.56 164 CYS A C 1
ATOM 1300 O O . CYS A 1 164 ? 1.204 -10.285 -15.462 1.00 67.56 164 CYS A O 1
ATOM 1302 N N . PRO A 1 165 ? 1.827 -11.495 -13.674 1.00 62.22 165 PRO A N 1
ATOM 1303 C CA . PRO A 1 165 ? 3.079 -11.892 -14.289 1.00 62.22 165 PRO A CA 1
ATOM 1304 C C . PRO A 1 165 ? 2.668 -12.707 -15.502 1.00 62.22 165 PRO A C 1
ATOM 1306 O O . PRO A 1 165 ? 1.977 -13.706 -15.292 1.00 62.22 165 PRO A O 1
ATOM 1309 N N . ASN A 1 166 ? 2.994 -12.222 -16.711 1.00 62.50 166 ASN A N 1
ATOM 1310 C CA . ASN A 1 166 ? 2.689 -12.879 -17.981 1.00 62.50 166 ASN A CA 1
ATOM 1311 C C . ASN A 1 166 ? 2.846 -14.365 -17.746 1.00 62.50 166 ASN A C 1
ATOM 1313 O O . ASN A 1 166 ? 3.960 -14.825 -17.479 1.00 62.50 166 ASN A O 1
ATOM 1317 N N . ALA A 1 167 ? 1.709 -15.055 -17.650 1.00 55.12 167 ALA A N 1
ATOM 1318 C CA . ALA A 1 167 ? 1.647 -16.401 -17.129 1.00 55.12 167 ALA A CA 1
ATOM 1319 C C . ALA A 1 167 ? 2.194 -17.291 -18.228 1.00 55.12 167 ALA A C 1
ATOM 1321 O O . ALA A 1 167 ? 1.451 -17.909 -18.967 1.00 55.12 167 ALA A O 1
ATOM 1322 N N . SER A 1 168 ? 3.517 -17.277 -18.353 1.00 55.25 168 SER A N 1
ATOM 1323 C CA . SER A 1 168 ? 4.314 -18.247 -19.050 1.00 55.25 168 SER A CA 1
ATOM 1324 C C . SER A 1 168 ? 3.717 -18.632 -20.402 1.00 55.25 168 SER A C 1
ATOM 1326 O O . SER A 1 168 ? 3.385 -19.793 -20.608 1.00 55.25 168 SER A O 1
ATOM 1328 N N . ALA A 1 169 ? 3.660 -17.689 -21.348 1.00 55.28 169 ALA A N 1
ATOM 1329 C CA . ALA A 1 169 ? 3.535 -18.055 -22.763 1.00 55.28 169 ALA A CA 1
ATOM 1330 C C . ALA A 1 169 ? 4.662 -19.028 -23.189 1.00 55.28 169 ALA A C 1
ATOM 1332 O O . ALA A 1 169 ? 4.502 -19.792 -24.126 1.00 55.28 169 ALA A O 1
ATOM 1333 N N . ASN A 1 170 ? 5.763 -19.067 -22.423 1.00 55.34 170 ASN A N 1
ATOM 1334 C CA . ASN A 1 170 ? 6.866 -20.019 -22.543 1.00 55.34 170 ASN A CA 1
ATOM 1335 C C . ASN A 1 170 ? 6.852 -21.142 -21.491 1.00 55.34 170 ASN A C 1
ATOM 1337 O O . ASN A 1 170 ? 7.903 -21.704 -21.177 1.00 55.34 170 ASN A O 1
ATOM 1341 N N . ARG A 1 171 ? 5.696 -21.499 -20.904 1.00 59.91 171 ARG A N 1
ATOM 1342 C CA . ARG A 1 171 ? 5.638 -22.783 -20.188 1.00 59.91 171 ARG A CA 1
ATOM 1343 C C . ARG A 1 171 ? 5.636 -23.819 -21.292 1.00 59.91 171 ARG A C 1
ATOM 1345 O O . ARG A 1 171 ? 4.587 -24.077 -21.871 1.00 59.91 171 ARG A O 1
ATOM 1352 N N . ALA A 1 172 ? 6.819 -24.346 -21.606 1.00 66.81 172 ALA A N 1
ATOM 1353 C CA . ALA A 1 172 ? 6.928 -25.533 -22.429 1.00 66.81 172 ALA A CA 1
ATOM 1354 C C . ALA A 1 172 ? 5.865 -26.518 -21.915 1.00 66.81 172 ALA A C 1
ATOM 1356 O O . ALA A 1 172 ? 5.788 -26.710 -20.690 1.00 66.81 172 ALA A O 1
ATOM 1357 N N . PRO A 1 173 ? 4.974 -27.023 -22.785 1.00 71.25 173 PRO A N 1
ATOM 1358 C CA . PRO A 1 173 ? 3.959 -27.978 -22.373 1.00 71.25 173 PRO A CA 1
ATOM 1359 C C . PRO A 1 173 ? 4.701 -29.093 -21.652 1.00 71.25 173 PRO A C 1
ATOM 1361 O O . PRO A 1 173 ? 5.559 -29.722 -22.257 1.00 71.25 173 PRO A O 1
ATOM 1364 N N . ASN A 1 174 ? 4.465 -29.251 -20.346 1.00 65.50 174 ASN A N 1
ATOM 1365 C CA . ASN A 1 174 ? 5.137 -30.273 -19.551 1.00 65.50 174 ASN A CA 1
ATOM 1366 C C . ASN A 1 174 ? 4.860 -31.616 -20.243 1.00 65.50 174 ASN A C 1
ATOM 1368 O O . ASN A 1 174 ? 3.707 -32.059 -20.206 1.00 65.50 174 ASN A O 1
ATOM 1372 N N . PRO A 1 175 ? 5.857 -32.265 -20.873 1.00 66.44 175 PRO A N 1
ATOM 1373 C CA . PRO A 1 175 ? 5.657 -33.553 -21.498 1.00 66.44 175 PRO A CA 1
ATOM 1374 C C . PRO A 1 175 ? 5.761 -34.587 -20.383 1.00 66.44 175 PRO A C 1
ATOM 1376 O O . PRO A 1 175 ? 6.777 -35.246 -20.204 1.00 66.44 175 PRO A O 1
ATOM 1379 N N . HIS A 1 176 ? 4.719 -34.680 -19.566 1.00 61.47 176 HIS A N 1
ATOM 1380 C CA . HIS A 1 176 ? 4.557 -35.820 -18.684 1.00 61.47 176 HIS A CA 1
ATOM 1381 C C . HIS A 1 176 ? 3.319 -36.590 -19.125 1.00 61.47 176 HIS A C 1
ATOM 1383 O O . HIS A 1 176 ? 2.205 -36.210 -18.755 1.00 61.47 176 HIS A O 1
ATOM 1389 N N . PRO A 1 177 ? 3.489 -37.676 -19.903 1.00 65.88 177 PRO A N 1
ATOM 1390 C CA . PRO A 1 177 ? 2.502 -38.739 -19.904 1.00 65.88 177 PRO A CA 1
ATOM 1391 C C . PRO A 1 177 ? 2.380 -39.222 -18.460 1.00 65.88 177 PRO A C 1
ATOM 1393 O O . PRO A 1 177 ? 3.337 -39.706 -17.863 1.00 65.88 177 PRO A O 1
ATOM 1396 N N . ASN A 1 178 ? 1.215 -38.993 -17.872 1.00 61.53 178 ASN A N 1
ATOM 1397 C CA . ASN A 1 178 ? 0.858 -39.502 -16.562 1.00 61.53 178 ASN A CA 1
ATOM 1398 C C . ASN A 1 178 ? 0.822 -41.039 -16.675 1.00 61.53 178 ASN A C 1
ATOM 1400 O O . ASN A 1 178 ? -0.052 -41.543 -17.386 1.00 61.53 178 ASN A O 1
ATOM 1404 N N . PRO A 1 179 ? 1.749 -41.806 -16.065 1.00 66.81 179 PRO A N 1
ATOM 1405 C CA . PRO A 1 179 ? 1.612 -43.251 -16.056 1.00 66.81 179 PRO A CA 1
ATOM 1406 C C . PRO A 1 179 ? 0.343 -43.587 -15.271 1.00 66.81 179 PRO A C 1
ATOM 1408 O O . PRO A 1 179 ? 0.193 -43.205 -14.110 1.00 66.81 179 PRO A O 1
ATOM 1411 N N . SER A 1 180 ? -0.584 -44.245 -15.967 1.00 61.03 180 SER A N 1
ATOM 1412 C CA . SER A 1 180 ? -1.835 -44.818 -15.475 1.00 61.03 180 SER A CA 1
ATOM 1413 C C . SER A 1 180 ? -1.766 -45.180 -13.988 1.00 61.03 180 SER A C 1
ATOM 1415 O O . SER A 1 180 ? -1.103 -46.133 -13.574 1.00 61.03 180 SER A O 1
ATOM 1417 N N . ARG A 1 181 ? -2.454 -44.385 -13.168 1.00 61.84 181 ARG A N 1
ATOM 1418 C CA . ARG A 1 181 ? -2.644 -44.652 -11.747 1.00 61.84 181 ARG A CA 1
ATOM 1419 C C . ARG A 1 181 ? -3.592 -45.845 -11.640 1.00 61.84 181 ARG A C 1
ATOM 1421 O O . ARG A 1 181 ? -4.780 -45.714 -11.916 1.00 61.84 181 ARG A O 1
ATOM 1428 N N . ASN A 1 182 ? -3.043 -47.001 -11.279 1.00 62.00 182 ASN A N 1
ATOM 1429 C CA . ASN A 1 182 ? -3.781 -48.248 -11.090 1.00 62.00 182 ASN A CA 1
ATOM 1430 C C . ASN A 1 182 ? -5.046 -48.057 -10.224 1.00 62.00 182 ASN A C 1
ATOM 1432 O O . ASN A 1 182 ? -4.929 -47.576 -9.092 1.00 62.00 182 ASN A O 1
ATOM 1436 N N . PRO A 1 183 ? -6.231 -48.488 -10.692 1.00 67.88 183 PRO A N 1
ATOM 1437 C CA . PRO A 1 183 ? -7.422 -48.604 -9.864 1.00 67.88 183 PRO A CA 1
ATOM 1438 C C . PRO A 1 183 ? -7.336 -49.882 -9.012 1.00 67.88 183 PRO A C 1
ATOM 1440 O O . PRO A 1 183 ? -7.503 -50.994 -9.501 1.00 67.88 183 PRO A O 1
ATOM 1443 N N . ARG A 1 184 ? -7.069 -49.737 -7.715 1.00 56.97 184 ARG A N 1
ATOM 1444 C CA . ARG A 1 184 ? -7.337 -50.750 -6.676 1.00 56.97 184 ARG A CA 1
ATOM 1445 C C . ARG A 1 184 ? -7.818 -49.976 -5.450 1.00 56.97 184 ARG A C 1
ATOM 1447 O O . ARG A 1 184 ? -7.185 -48.990 -5.102 1.00 56.97 184 ARG A O 1
ATOM 1454 N N . CYS A 1 185 ? -8.877 -50.302 -4.726 1.00 51.78 185 CYS A N 1
ATOM 1455 C CA . CYS A 1 185 ? -9.891 -51.349 -4.764 1.00 51.78 185 CYS A CA 1
ATOM 1456 C C . CYS A 1 185 ? -11.033 -50.787 -3.875 1.00 51.78 185 CYS A C 1
ATOM 1458 O O . CYS A 1 185 ? -10.705 -50.203 -2.836 1.00 51.78 185 CYS A O 1
ATOM 1460 N N . PRO A 1 186 ? -12.327 -50.874 -4.225 1.00 59.56 186 PRO A N 1
ATOM 1461 C CA . PRO A 1 186 ? -13.393 -50.416 -3.338 1.00 59.56 186 PRO A CA 1
ATOM 1462 C C . PRO A 1 186 ? -13.662 -51.472 -2.258 1.00 59.56 186 PRO A C 1
ATOM 1464 O O . PRO A 1 186 ? -14.284 -52.495 -2.529 1.00 59.56 186 PRO A O 1
ATOM 1467 N N . THR A 1 187 ? -13.215 -51.227 -1.025 1.00 62.28 187 THR A N 1
ATOM 1468 C CA . THR A 1 187 ? -13.720 -51.975 0.135 1.00 62.28 187 THR A CA 1
ATOM 1469 C C . THR A 1 187 ? -14.944 -51.250 0.668 1.00 62.28 187 THR A C 1
ATOM 1471 O O . THR A 1 187 ? -14.853 -50.254 1.385 1.00 62.28 187 THR A O 1
ATOM 1474 N N . SER A 1 188 ? -16.098 -51.759 0.259 1.00 59.31 188 SER A N 1
ATOM 1475 C CA . SER A 1 188 ? -17.401 -51.488 0.844 1.00 59.31 188 SER A CA 1
ATOM 1476 C C . SER A 1 188 ? -17.420 -51.953 2.301 1.00 59.31 188 SER A C 1
ATOM 1478 O O . SER A 1 188 ? -17.324 -53.151 2.546 1.00 59.31 188 SER A O 1
ATOM 1480 N N . THR A 1 189 ? -17.630 -51.040 3.250 1.00 55.84 189 THR A N 1
ATOM 1481 C CA . THR A 1 189 ? -18.251 -51.398 4.532 1.00 55.84 189 THR A CA 1
ATOM 1482 C C . THR A 1 189 ? -19.332 -50.381 4.854 1.00 55.84 189 THR A C 1
ATOM 1484 O O . THR A 1 189 ? -19.088 -49.201 5.094 1.00 55.84 189 THR A 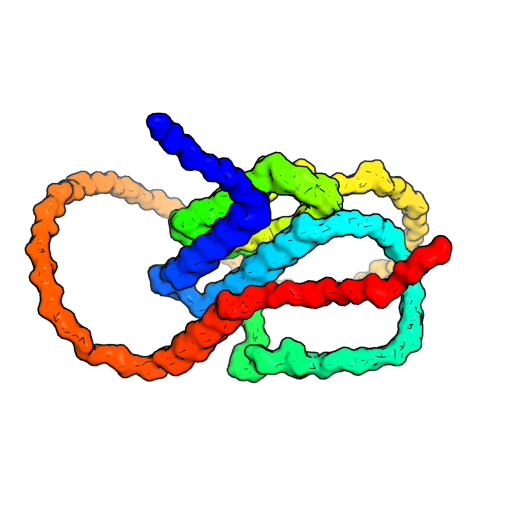O 1
ATOM 1487 N N . ILE A 1 190 ? -20.548 -50.900 4.780 1.00 57.78 190 ILE A N 1
ATOM 1488 C CA . ILE A 1 190 ? -21.836 -50.290 5.064 1.00 57.78 190 ILE A CA 1
ATOM 1489 C C . ILE A 1 190 ? -22.013 -50.215 6.586 1.00 57.78 190 ILE A C 1
ATOM 1491 O O . ILE A 1 190 ? -21.877 -51.233 7.255 1.00 57.78 190 ILE A O 1
ATOM 1495 N N . ALA A 1 191 ? -22.357 -49.038 7.111 1.00 54.41 191 ALA A N 1
ATOM 1496 C CA . ALA A 1 191 ? -23.151 -48.843 8.334 1.00 54.41 191 ALA A CA 1
ATOM 1497 C C . ALA A 1 191 ? -23.555 -47.354 8.380 1.00 54.41 191 ALA A C 1
ATOM 1499 O O . ALA A 1 191 ? -22.730 -46.484 8.633 1.00 54.41 191 ALA A O 1
ATOM 1500 N N . ALA A 1 192 ? -24.720 -46.967 7.860 1.00 53.50 192 ALA A N 1
ATOM 1501 C CA . ALA A 1 192 ? -26.009 -47.004 8.554 1.00 53.50 192 ALA A CA 1
ATOM 1502 C C . ALA A 1 192 ? -25.993 -46.237 9.890 1.00 53.50 192 ALA A C 1
ATOM 1504 O O . ALA A 1 192 ? -25.716 -46.802 10.942 1.00 53.50 192 ALA A O 1
ATOM 1505 N N . SER A 1 193 ? -26.344 -44.949 9.844 1.00 50.19 193 SER A N 1
ATOM 1506 C CA . SER A 1 193 ? -27.114 -44.290 10.908 1.00 50.19 193 SER A CA 1
ATOM 1507 C C . SER A 1 193 ? -27.742 -43.011 10.370 1.00 50.19 193 SER A C 1
ATOM 1509 O O . SER A 1 193 ? -27.094 -41.982 10.189 1.00 50.19 193 SER A O 1
ATOM 1511 N N . ALA A 1 194 ? -29.031 -43.133 10.074 1.00 57.97 194 ALA A N 1
ATOM 1512 C CA . ALA A 1 194 ? -29.939 -42.038 9.822 1.00 57.97 194 ALA A CA 1
ATOM 1513 C C . ALA A 1 194 ? -30.179 -41.274 11.131 1.00 57.97 194 ALA A C 1
ATOM 1515 O O . ALA A 1 194 ? -30.678 -41.849 12.094 1.00 57.97 194 ALA A O 1
ATOM 1516 N N . ILE A 1 195 ? -29.861 -39.980 11.157 1.00 60.03 195 ILE A N 1
ATOM 1517 C CA . ILE A 1 195 ? -30.447 -39.045 12.119 1.00 60.03 195 ILE A CA 1
ATOM 1518 C C . ILE A 1 195 ? -30.956 -37.850 11.322 1.00 60.03 195 ILE A C 1
ATOM 1520 O O . ILE A 1 195 ? -30.215 -36.961 10.906 1.00 60.03 195 ILE A O 1
ATOM 1524 N N . SER A 1 196 ? -32.259 -37.903 11.078 1.00 60.00 196 SER A N 1
ATOM 1525 C CA . SER A 1 196 ? -33.111 -36.830 10.595 1.00 60.00 196 SER A CA 1
ATOM 1526 C C . SER A 1 196 ? -32.876 -35.560 11.411 1.00 60.00 196 SER A C 1
ATOM 1528 O O . SER A 1 196 ? -32.914 -35.593 12.639 1.00 60.00 196 SER A O 1
ATOM 1530 N N . SER A 1 197 ? -32.661 -34.427 10.746 1.00 60.12 197 SER A N 1
ATOM 1531 C CA . SER A 1 197 ? -32.735 -33.111 11.384 1.00 60.12 197 SER A CA 1
ATOM 1532 C C . SER A 1 197 ? -33.678 -32.202 10.590 1.00 60.12 197 SER A C 1
ATOM 1534 O O . SER A 1 197 ? -33.624 -32.203 9.359 1.00 60.12 197 SER A O 1
ATOM 1536 N N . PRO A 1 198 ? -34.575 -31.484 11.285 1.00 63.75 198 PRO A N 1
ATOM 1537 C CA . PRO A 1 198 ? -35.770 -30.878 10.717 1.00 63.75 198 PRO A CA 1
ATOM 1538 C C . PRO A 1 198 ? -35.484 -29.579 9.960 1.00 63.75 198 PRO A C 1
ATOM 1540 O O . PRO A 1 198 ? -34.636 -28.764 10.327 1.00 63.75 198 PRO A O 1
ATOM 1543 N N . THR A 1 199 ? -36.266 -29.391 8.908 1.00 68.62 199 THR A N 1
ATOM 1544 C CA . THR A 1 199 ? -36.383 -28.206 8.063 1.00 68.62 199 THR A CA 1
ATOM 1545 C C . THR A 1 199 ? -36.815 -26.975 8.879 1.00 68.62 199 THR A C 1
ATOM 1547 O O . THR A 1 199 ? -37.812 -27.052 9.600 1.00 68.62 199 THR A O 1
ATOM 1550 N N . PRO A 1 200 ? -36.137 -25.816 8.768 1.00 71.12 200 PRO A N 1
ATOM 1551 C CA . PRO A 1 200 ? -36.627 -24.570 9.351 1.00 71.12 200 PRO A CA 1
ATOM 1552 C C . PRO A 1 200 ? -37.757 -23.957 8.496 1.00 71.12 200 PRO A C 1
ATOM 1554 O O . PRO A 1 200 ? -37.718 -24.057 7.266 1.00 71.12 200 PRO A O 1
ATOM 1557 N N . PRO A 1 201 ? -38.756 -23.296 9.114 1.00 67.94 201 PRO A N 1
ATOM 1558 C CA . PRO A 1 201 ? -39.890 -22.717 8.403 1.00 67.94 201 PRO A CA 1
ATOM 1559 C C . PRO A 1 201 ? -39.502 -21.468 7.600 1.00 67.94 201 PRO A C 1
ATOM 1561 O O . PRO A 1 201 ? -38.902 -20.518 8.108 1.00 67.94 201 PRO A O 1
ATOM 1564 N N . THR A 1 202 ? -39.925 -21.472 6.338 1.00 60.41 202 THR A N 1
ATOM 1565 C CA . THR A 1 202 ? -39.946 -20.341 5.409 1.00 60.41 202 THR A CA 1
ATOM 1566 C C . THR A 1 202 ? -40.736 -19.181 6.013 1.00 60.41 202 THR A C 1
ATOM 1568 O O . THR A 1 202 ? -41.958 -19.236 6.139 1.00 60.41 202 THR A O 1
ATOM 1571 N N . ARG A 1 203 ? -40.038 -18.113 6.404 1.00 59.12 203 ARG A N 1
ATOM 1572 C CA . ARG A 1 203 ? -40.655 -16.892 6.930 1.00 59.12 203 ARG A CA 1
ATOM 1573 C C . ARG A 1 203 ? -41.054 -15.993 5.757 1.00 59.12 203 ARG A C 1
ATOM 1575 O O . ARG A 1 203 ? -40.191 -15.500 5.035 1.00 59.12 203 ARG A O 1
ATOM 1582 N N . ALA A 1 204 ? -42.360 -15.810 5.572 1.00 59.72 204 ALA A N 1
ATOM 1583 C CA . ALA A 1 204 ? -42.944 -14.916 4.580 1.00 59.72 204 ALA A CA 1
ATOM 1584 C C . ALA A 1 204 ? -42.423 -13.479 4.760 1.00 59.72 204 ALA A C 1
ATOM 1586 O O . ALA A 1 204 ? -42.460 -12.915 5.857 1.00 59.72 204 ALA A O 1
ATOM 1587 N N . ILE A 1 205 ? -41.919 -12.900 3.672 1.00 61.28 205 ILE A N 1
ATOM 1588 C CA . ILE A 1 205 ? -41.457 -11.515 3.607 1.00 61.28 205 ILE A CA 1
ATOM 1589 C C . ILE A 1 205 ? -42.704 -10.635 3.520 1.00 61.28 205 ILE A C 1
ATOM 1591 O O . ILE A 1 205 ? -43.380 -10.588 2.498 1.00 61.28 205 ILE A O 1
ATOM 1595 N N . SER A 1 206 ? -43.024 -9.987 4.638 1.00 65.19 206 SER A N 1
ATOM 1596 C CA . SER A 1 206 ? -44.100 -9.008 4.745 1.00 65.19 206 SER A CA 1
ATOM 1597 C C . SER A 1 206 ? -43.646 -7.683 4.132 1.00 65.19 206 SER A C 1
ATOM 1599 O O . SER A 1 206 ? -42.684 -7.061 4.592 1.00 65.19 206 SER A O 1
ATOM 1601 N N . SER A 1 207 ? -44.329 -7.288 3.063 1.00 61.59 207 SER A N 1
ATOM 1602 C CA . SER A 1 207 ? -44.173 -6.036 2.329 1.00 61.59 207 SER A CA 1
ATOM 1603 C C . SER A 1 207 ? -44.498 -4.849 3.236 1.00 61.59 207 SER A C 1
ATOM 1605 O O . SER A 1 207 ? -45.657 -4.471 3.390 1.00 61.59 207 SER A O 1
ATOM 1607 N N . ARG A 1 208 ? -43.478 -4.255 3.866 1.00 56.28 208 ARG A N 1
ATOM 1608 C CA . ARG A 1 208 ? -43.643 -3.026 4.648 1.00 56.28 208 ARG A CA 1
ATOM 1609 C C . ARG A 1 208 ? -43.447 -1.816 3.740 1.00 56.28 208 ARG A C 1
ATOM 1611 O O . ARG A 1 208 ? -42.337 -1.514 3.310 1.00 56.28 208 ARG A O 1
ATOM 1618 N N . SER A 1 209 ? -44.561 -1.162 3.453 1.00 64.19 209 SER A N 1
ATOM 1619 C CA . SER A 1 209 ? -44.689 0.151 2.832 1.00 64.19 209 SER A CA 1
ATOM 1620 C C . SER A 1 209 ? -43.814 1.191 3.543 1.00 64.19 209 SER A C 1
ATOM 1622 O O . SER A 1 209 ? -43.847 1.336 4.766 1.00 64.19 209 SER A O 1
ATOM 1624 N N . ILE A 1 210 ? -43.009 1.899 2.753 1.00 69.62 210 ILE A N 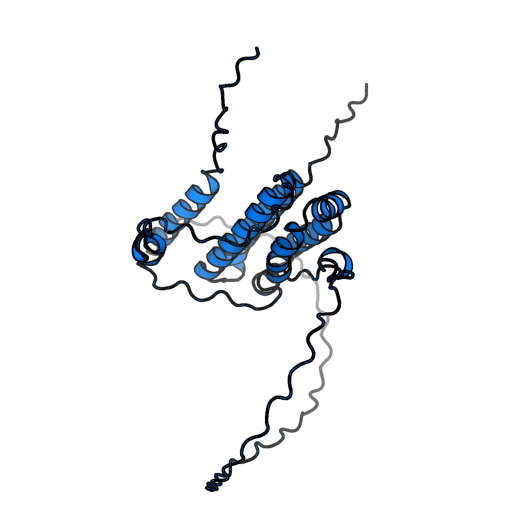1
ATOM 1625 C CA . ILE A 1 210 ? -42.153 3.009 3.179 1.00 69.62 210 ILE A CA 1
ATOM 1626 C C . ILE A 1 210 ? -43.014 4.284 3.166 1.00 69.62 210 ILE A C 1
ATOM 1628 O O . ILE A 1 210 ? -43.561 4.608 2.110 1.00 69.62 210 ILE A O 1
ATOM 1632 N N . PRO A 1 211 ? -43.168 5.009 4.288 1.00 67.94 211 PRO A N 1
ATOM 1633 C CA . PRO A 1 211 ? -43.833 6.307 4.287 1.00 67.94 211 PRO A CA 1
ATOM 1634 C C . PRO A 1 211 ? -42.935 7.401 3.671 1.00 67.94 211 PRO A C 1
ATOM 1636 O O . PRO A 1 211 ? -41.709 7.336 3.811 1.00 67.94 211 PRO A O 1
ATOM 1639 N N . PRO A 1 212 ? -43.520 8.417 3.010 1.00 66.38 212 PRO A N 1
ATOM 1640 C CA . PRO A 1 212 ? -42.785 9.559 2.472 1.00 66.38 212 PRO A CA 1
ATOM 1641 C C . PRO A 1 212 ? -42.202 10.434 3.593 1.00 66.38 212 PRO A C 1
ATOM 1643 O O . PRO A 1 212 ? -42.822 10.641 4.637 1.00 66.38 212 PRO A O 1
ATOM 1646 N N . ALA A 1 213 ? -40.989 10.940 3.368 1.00 64.25 213 ALA A N 1
ATOM 1647 C CA . ALA A 1 213 ? -40.262 11.785 4.308 1.00 64.25 213 ALA A CA 1
ATOM 1648 C C . ALA A 1 213 ? -40.905 13.183 4.438 1.00 64.25 213 ALA A C 1
ATOM 1650 O O . ALA A 1 213 ? -41.232 13.789 3.416 1.00 64.25 213 ALA A O 1
ATOM 1651 N N . PRO A 1 214 ? -41.047 13.734 5.658 1.00 63.53 214 PRO A N 1
ATOM 1652 C CA . PRO A 1 214 ? -41.463 15.115 5.850 1.00 63.53 214 PRO A CA 1
ATOM 1653 C C . PRO A 1 214 ? -40.303 16.088 5.595 1.00 63.53 214 PRO A C 1
ATOM 1655 O O . PRO A 1 214 ? -39.201 15.947 6.128 1.00 63.53 214 PRO A O 1
ATOM 1658 N N . HIS A 1 215 ? -40.592 17.102 4.785 1.00 69.56 215 HIS A N 1
ATOM 1659 C CA . HIS A 1 215 ? -39.781 18.296 4.606 1.00 69.56 215 HIS A CA 1
ATOM 1660 C C . HIS A 1 215 ? -39.915 19.198 5.839 1.00 69.56 215 HIS A C 1
ATOM 1662 O O . HIS A 1 215 ? -41.011 19.676 6.108 1.00 69.56 215 HIS A O 1
ATOM 1668 N N . SER A 1 216 ? -38.809 19.469 6.534 1.00 54.59 216 SER A N 1
ATOM 1669 C CA . SER A 1 216 ? -38.682 20.565 7.510 1.00 54.59 216 SER A CA 1
ATOM 1670 C C . SER A 1 216 ? -37.216 21.009 7.526 1.00 54.59 216 SER A C 1
ATOM 1672 O O . SER A 1 216 ? -36.327 20.206 7.785 1.00 54.59 216 SER A O 1
ATOM 1674 N N . ALA A 1 217 ? -36.909 22.186 6.987 1.00 46.44 217 ALA A N 1
ATOM 1675 C CA . ALA A 1 217 ? -36.953 23.485 7.664 1.00 46.44 217 ALA A CA 1
ATOM 1676 C C . ALA A 1 217 ? -35.602 23.803 8.327 1.00 46.44 217 ALA A C 1
ATOM 1678 O O . ALA A 1 217 ? -35.247 23.299 9.389 1.00 46.44 217 ALA A O 1
ATOM 1679 N N . THR A 1 218 ? -34.848 24.648 7.629 1.00 52.47 218 THR A N 1
ATOM 1680 C CA . THR A 1 218 ? -33.616 25.294 8.071 1.00 52.47 218 THR A CA 1
ATOM 1681 C C . THR A 1 218 ? -33.936 26.290 9.181 1.00 52.47 218 THR A C 1
ATOM 1683 O O . THR A 1 218 ? -34.527 27.334 8.914 1.00 52.47 218 THR A O 1
ATOM 1686 N N . THR A 1 219 ? -33.502 26.009 10.406 1.00 52.41 219 THR A N 1
ATOM 1687 C CA . THR A 1 219 ? -33.409 27.004 11.481 1.00 52.41 219 THR A CA 1
ATOM 1688 C C . THR A 1 219 ? -31.943 27.346 11.721 1.00 52.41 219 THR A C 1
ATOM 1690 O O . THR A 1 219 ? -31.159 26.541 12.219 1.00 52.41 219 THR A O 1
ATOM 1693 N N . GLN A 1 220 ? -31.579 28.569 11.336 1.00 55.03 220 GLN A N 1
ATOM 1694 C CA . GLN A 1 220 ? -30.423 29.285 11.864 1.00 55.03 220 GLN A CA 1
ATOM 1695 C C . GLN A 1 220 ? -30.695 29.626 13.339 1.00 55.03 220 GLN A C 1
ATOM 1697 O O . GLN A 1 220 ? -31.708 30.243 13.646 1.00 55.03 220 GLN A O 1
ATOM 1702 N N . SER A 1 221 ? -29.800 29.232 14.243 1.00 50.22 221 SER A N 1
ATOM 1703 C CA . SER A 1 221 ? -29.718 29.737 15.622 1.00 50.22 221 SER A CA 1
ATOM 1704 C C . SER A 1 221 ? -28.288 29.464 16.107 1.00 50.22 221 SER A C 1
ATOM 1706 O O . SER A 1 221 ? -27.833 28.325 16.128 1.00 50.22 221 SER A O 1
ATOM 1708 N N . GLU A 1 222 ? -27.416 30.468 16.089 1.00 47.12 222 GLU A N 1
ATOM 1709 C CA . GLU A 1 222 ? -27.214 31.456 17.157 1.00 47.12 222 GLU A CA 1
ATOM 1710 C C . GLU A 1 222 ? -26.310 30.926 18.286 1.00 47.12 222 GLU A C 1
ATOM 1712 O O . GLU A 1 222 ? -26.715 30.278 19.243 1.00 47.12 222 GLU A O 1
ATOM 1717 N N . ASN A 1 223 ? -25.019 31.210 18.110 1.00 57.75 223 ASN A N 1
ATOM 1718 C CA . ASN A 1 223 ? -24.187 31.910 19.084 1.00 57.75 223 ASN A CA 1
ATOM 1719 C C . ASN A 1 223 ? -24.439 31.618 20.579 1.00 57.75 223 ASN A C 1
ATOM 1721 O O . ASN A 1 223 ? -25.180 32.342 21.235 1.00 57.75 223 ASN A O 1
ATOM 1725 N N . ARG A 1 224 ? -23.677 30.685 21.170 1.00 44.00 224 ARG A N 1
ATOM 1726 C CA . ARG A 1 224 ? -23.272 30.791 22.585 1.00 44.00 224 ARG A CA 1
ATOM 1727 C C . ARG A 1 224 ? -21.831 30.345 22.810 1.00 44.00 224 ARG A C 1
ATOM 1729 O O . ARG A 1 224 ? -21.499 29.167 22.885 1.00 44.00 224 ARG A O 1
ATOM 1736 N N . LYS A 1 225 ? -20.988 31.362 22.960 1.00 59.69 225 LYS A N 1
ATOM 1737 C CA . LYS A 1 225 ? -19.664 31.339 23.580 1.00 59.69 225 LYS A CA 1
ATOM 1738 C C . LYS A 1 225 ? -19.835 30.973 25.060 1.00 59.69 225 LYS A C 1
ATOM 1740 O O . LYS A 1 225 ? -20.527 31.688 25.776 1.00 59.69 225 LYS A O 1
ATOM 1745 N N . ASN A 1 226 ? -19.215 29.885 25.515 1.00 47.91 226 ASN A N 1
ATOM 1746 C CA . ASN A 1 226 ? -19.140 29.550 26.937 1.00 47.91 226 ASN A CA 1
ATOM 1747 C C . ASN A 1 226 ? -17.718 29.063 27.274 1.00 47.91 226 ASN A C 1
ATOM 1749 O O . ASN A 1 226 ? -17.302 28.027 26.749 1.00 47.91 226 ASN A O 1
ATOM 1753 N N . PRO A 1 227 ? -16.938 29.805 28.081 1.00 62.78 227 PRO A N 1
ATOM 1754 C CA . PRO A 1 227 ? -15.646 29.363 28.577 1.00 62.78 227 PRO A CA 1
ATOM 1755 C C . PRO A 1 227 ? -15.831 28.741 29.967 1.00 62.78 227 PRO A C 1
ATOM 1757 O O . PRO A 1 227 ? -16.098 29.450 30.931 1.00 62.78 227 PRO A O 1
ATOM 1760 N N . ALA A 1 228 ? -15.682 27.421 30.084 1.00 43.75 228 ALA A N 1
ATOM 1761 C CA . ALA A 1 228 ? -15.678 26.757 31.384 1.00 43.75 228 ALA A CA 1
ATOM 1762 C C . ALA A 1 228 ? -14.646 25.620 31.438 1.00 43.75 228 ALA A C 1
ATOM 1764 O O . ALA A 1 228 ? -14.794 24.575 30.812 1.00 43.75 228 ALA A O 1
ATOM 1765 N N . ASP A 1 229 ? -13.605 25.913 32.216 1.00 40.69 229 ASP A N 1
ATOM 1766 C CA . ASP A 1 229 ? -12.961 25.059 33.217 1.00 40.69 229 ASP A CA 1
ATOM 1767 C C . ASP A 1 229 ? -12.160 23.805 32.782 1.00 40.69 229 ASP A C 1
ATOM 1769 O O . ASP A 1 229 ? -12.721 22.749 32.484 1.00 40.69 229 ASP A O 1
ATOM 1773 N N . PRO A 1 230 ? -10.809 23.854 32.818 1.00 49.81 230 PRO A N 1
ATOM 1774 C CA . PRO A 1 230 ? -9.949 22.711 32.555 1.00 49.81 230 PRO A CA 1
ATOM 1775 C C . PRO A 1 230 ? -9.501 22.043 33.863 1.00 49.81 230 PRO A C 1
ATOM 1777 O O . PRO A 1 230 ? -8.304 22.002 34.158 1.00 49.81 230 PRO A O 1
ATOM 1780 N N . ARG A 1 231 ? -10.414 21.498 34.674 1.00 55.03 231 ARG A N 1
ATOM 1781 C CA . ARG A 1 231 ? -10.022 20.651 35.815 1.00 55.03 231 ARG A CA 1
ATOM 1782 C C . ARG A 1 231 ? -10.927 19.427 35.946 1.00 55.03 231 ARG A C 1
ATOM 1784 O O . ARG A 1 231 ? -12.140 19.527 35.982 1.00 55.03 231 ARG A O 1
ATOM 1791 N N . HIS A 1 232 ? -10.263 18.276 36.065 1.00 48.69 232 HIS A N 1
ATOM 1792 C CA . HIS A 1 232 ? -10.786 16.959 36.457 1.00 48.69 232 HIS A CA 1
ATOM 1793 C C . HIS A 1 232 ? -11.347 16.032 35.373 1.00 48.69 232 HIS A C 1
ATOM 1795 O O . HIS A 1 232 ? -12.526 15.738 35.341 1.00 48.69 232 HIS A O 1
ATOM 1801 N N . PHE A 1 233 ? -10.438 15.384 34.632 1.00 40.94 233 PHE A N 1
ATOM 1802 C CA . PHE A 1 233 ? -10.532 13.936 34.372 1.00 40.94 233 PHE A CA 1
ATOM 1803 C C . PHE A 1 233 ? -9.123 13.319 34.281 1.00 40.94 233 PHE A C 1
ATOM 1805 O O . PHE A 1 233 ? -8.606 13.009 33.208 1.00 40.94 233 PHE A O 1
ATOM 1812 N N . ARG A 1 234 ? -8.465 13.113 35.432 1.00 44.56 234 ARG A N 1
ATOM 1813 C CA . ARG A 1 234 ? -7.346 12.159 35.524 1.00 44.56 234 ARG A CA 1
ATOM 1814 C C . ARG A 1 234 ? -7.939 10.758 35.644 1.00 44.56 234 ARG A C 1
ATOM 1816 O O . ARG A 1 234 ? -8.177 10.272 36.741 1.00 44.56 234 ARG A O 1
ATOM 1823 N N . THR A 1 235 ? -8.183 10.104 34.511 1.00 45.09 235 THR A N 1
ATOM 1824 C CA . THR A 1 235 ? -8.442 8.658 34.505 1.00 45.09 235 THR A CA 1
ATOM 1825 C C . THR A 1 235 ? -7.113 7.886 34.490 1.00 45.09 235 THR A C 1
ATOM 1827 O O . THR A 1 235 ? -6.173 8.282 33.789 1.00 45.09 235 THR A O 1
ATOM 1830 N N . PRO A 1 236 ? -6.999 6.745 35.196 1.00 42.75 236 PRO A N 1
ATOM 1831 C CA . PRO A 1 236 ? -5.785 5.924 35.251 1.00 42.75 236 PRO A CA 1
ATOM 1832 C C . PRO A 1 236 ? -5.562 5.076 33.977 1.00 42.75 236 PRO A C 1
ATOM 1834 O O . PRO A 1 236 ? -5.032 3.972 34.027 1.00 42.75 236 PRO A O 1
ATOM 1837 N N . LYS A 1 237 ? -5.937 5.592 32.795 1.00 47.22 237 LYS A N 1
ATOM 1838 C CA . LYS A 1 237 ? -5.667 4.977 31.475 1.00 47.22 237 LYS A CA 1
ATOM 1839 C C . LYS A 1 237 ? -4.441 5.584 30.764 1.00 47.22 237 LYS A C 1
ATOM 1841 O O . LYS A 1 237 ? -4.032 5.110 29.706 1.00 47.22 237 LYS A O 1
ATOM 1846 N N . SER A 1 238 ? -3.818 6.601 31.368 1.00 48.62 238 SER A N 1
ATOM 1847 C CA . SER A 1 238 ? -2.726 7.406 30.792 1.00 48.62 238 SER A CA 1
ATOM 1848 C C . SER A 1 238 ? -1.400 6.647 30.585 1.00 48.62 238 SER A C 1
ATOM 1850 O O . SER A 1 238 ? -0.700 6.882 29.599 1.00 48.62 238 SER A O 1
ATOM 1852 N N . LEU A 1 239 ? -1.068 5.669 31.436 1.00 47.72 239 LEU A N 1
ATOM 1853 C CA . LEU A 1 239 ? 0.218 4.957 31.345 1.00 47.72 239 LEU A CA 1
ATOM 1854 C C . LEU A 1 239 ? 0.320 4.027 30.125 1.00 47.72 239 LEU A C 1
ATOM 1856 O O . LEU A 1 239 ? 1.376 3.956 29.496 1.00 47.72 239 LEU A O 1
ATOM 1860 N N . ARG A 1 240 ? -0.783 3.389 29.707 1.00 49.94 240 ARG A N 1
ATOM 1861 C CA . ARG A 1 240 ? -0.788 2.569 28.479 1.00 49.94 240 ARG A CA 1
ATOM 1862 C C . ARG A 1 240 ? -0.673 3.424 27.216 1.00 49.94 240 ARG A C 1
ATOM 1864 O O . ARG A 1 240 ? -0.040 3.001 26.256 1.00 49.94 240 ARG A O 1
ATOM 1871 N N . TYR A 1 241 ? -1.220 4.641 27.233 1.00 47.62 241 TYR A N 1
ATOM 1872 C CA . TYR A 1 241 ? -1.153 5.568 26.101 1.00 47.62 241 TYR A CA 1
ATOM 1873 C C . TYR A 1 241 ? 0.233 6.220 25.959 1.00 47.62 241 TYR A C 1
ATOM 1875 O O . TYR A 1 241 ? 0.698 6.430 24.840 1.00 47.62 241 TYR A O 1
ATOM 1883 N N . ARG A 1 242 ? 0.934 6.479 27.076 1.00 48.50 242 ARG A N 1
ATOM 1884 C CA . ARG A 1 242 ? 2.307 7.018 27.076 1.00 48.50 242 ARG A CA 1
ATOM 1885 C C . ARG A 1 242 ? 3.318 6.044 26.471 1.00 48.50 242 ARG A C 1
ATOM 1887 O O . ARG A 1 242 ? 4.077 6.451 25.599 1.00 48.50 242 ARG A O 1
ATOM 1894 N N . ASN A 1 243 ? 3.270 4.763 26.842 1.00 51.53 243 ASN A N 1
ATOM 1895 C CA . ASN A 1 243 ? 4.150 3.755 26.240 1.00 51.53 243 ASN A CA 1
ATOM 1896 C C . ASN A 1 243 ? 3.842 3.539 24.751 1.00 51.53 243 ASN A C 1
ATOM 1898 O O . ASN A 1 243 ? 4.759 3.340 23.961 1.00 51.53 243 ASN A O 1
ATOM 1902 N N . TYR A 1 244 ? 2.581 3.678 24.332 1.00 54.03 244 TYR A N 1
ATOM 1903 C CA . TYR A 1 244 ? 2.208 3.575 22.919 1.00 54.03 244 TYR A CA 1
ATOM 1904 C C . TYR A 1 244 ? 2.655 4.779 22.080 1.00 54.03 244 TYR A C 1
ATOM 1906 O O . TYR A 1 244 ? 3.135 4.611 20.963 1.00 54.03 244 TYR A O 1
ATOM 1914 N N . LEU A 1 245 ? 2.555 5.995 22.627 1.00 53.69 245 LEU A N 1
ATOM 1915 C CA . LEU A 1 245 ? 3.115 7.205 22.016 1.00 53.69 245 LEU A CA 1
ATOM 1916 C C . LEU A 1 245 ? 4.642 7.153 21.936 1.00 53.69 245 LEU A C 1
ATOM 1918 O O . LEU A 1 245 ? 5.199 7.685 20.982 1.00 53.69 245 LEU A O 1
ATOM 1922 N N . ILE A 1 246 ? 5.311 6.497 22.888 1.00 57.59 246 ILE A N 1
ATOM 1923 C CA . ILE A 1 246 ? 6.751 6.224 22.821 1.00 57.59 246 ILE A CA 1
ATOM 1924 C C . ILE A 1 246 ? 7.044 5.217 21.707 1.00 57.59 246 ILE A C 1
ATOM 1926 O O . ILE A 1 246 ? 7.917 5.491 20.897 1.00 57.59 246 ILE A O 1
ATOM 1930 N N . VAL A 1 247 ? 6.286 4.123 21.570 1.00 56.06 247 VAL A N 1
ATOM 1931 C CA . VAL A 1 247 ? 6.465 3.171 20.453 1.00 56.06 247 VAL A CA 1
ATOM 1932 C C . VAL A 1 247 ? 6.211 3.841 19.098 1.00 56.06 247 VAL A C 1
ATOM 1934 O O . VAL A 1 247 ? 7.009 3.672 18.181 1.00 56.06 247 VAL A O 1
ATOM 1937 N N . MET A 1 248 ? 5.167 4.666 18.978 1.00 51.62 248 MET A N 1
ATOM 1938 C CA . MET A 1 248 ? 4.879 5.435 17.760 1.00 51.62 248 MET A CA 1
ATOM 1939 C C . MET A 1 248 ? 5.942 6.509 17.488 1.00 51.62 248 MET A C 1
ATOM 1941 O O . MET A 1 248 ? 6.338 6.686 16.338 1.00 51.62 248 MET A O 1
ATOM 1945 N N . ARG A 1 249 ? 6.462 7.193 18.520 1.00 55.47 249 ARG A N 1
ATOM 1946 C CA . ARG A 1 249 ? 7.595 8.125 18.374 1.00 55.47 249 ARG A CA 1
ATOM 1947 C C . ARG A 1 249 ? 8.877 7.404 17.994 1.00 55.47 249 ARG A C 1
ATOM 1949 O O . ARG A 1 249 ? 9.574 7.909 17.136 1.00 55.47 249 ARG A O 1
ATOM 1956 N N . VAL A 1 250 ? 9.178 6.239 18.557 1.00 53.69 250 VAL A N 1
ATOM 1957 C CA . VAL A 1 250 ? 10.365 5.445 18.202 1.00 53.69 250 VAL A CA 1
ATOM 1958 C C . VAL A 1 250 ? 10.260 4.933 16.762 1.00 53.69 250 VAL A C 1
ATOM 1960 O O . VAL A 1 250 ? 11.247 4.972 16.034 1.00 53.69 250 VAL A O 1
ATOM 1963 N N . PHE A 1 251 ? 9.061 4.555 16.306 1.00 51.50 251 PHE A N 1
ATOM 1964 C CA . PHE A 1 251 ? 8.815 4.185 14.907 1.00 51.50 251 PHE A CA 1
ATOM 1965 C C . PHE A 1 251 ? 8.909 5.364 13.926 1.00 51.50 251 PHE A C 1
ATOM 1967 O O . PHE A 1 251 ? 9.238 5.154 12.762 1.00 51.50 251 PHE A O 1
ATOM 1974 N N . HIS A 1 252 ? 8.612 6.591 14.367 1.00 51.31 252 HIS A N 1
ATOM 1975 C CA . HIS A 1 252 ? 8.705 7.797 1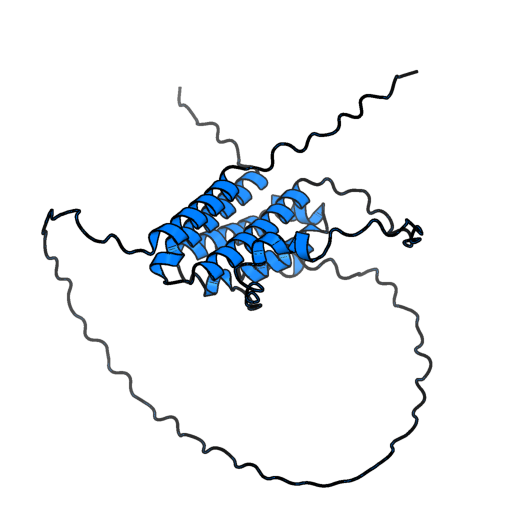3.535 1.00 51.31 252 HIS A CA 1
ATOM 1976 C C . HIS A 1 252 ? 10.053 8.530 13.636 1.00 51.31 252 HIS A C 1
ATOM 1978 O O . HIS A 1 252 ? 10.416 9.233 12.698 1.00 51.31 252 HIS A O 1
ATOM 1984 N N . ALA A 1 253 ? 10.787 8.384 14.741 1.00 46.28 253 ALA A N 1
ATOM 1985 C CA . ALA A 1 253 ? 12.037 9.097 15.014 1.00 46.28 253 ALA A CA 1
ATOM 1986 C C . ALA A 1 253 ? 13.293 8.349 14.543 1.00 46.28 253 ALA A C 1
ATOM 1988 O O . ALA A 1 253 ? 14.353 8.959 14.480 1.00 46.28 253 ALA A O 1
ATOM 1989 N N . ASN A 1 254 ? 13.184 7.067 14.181 1.00 40.44 254 ASN A N 1
ATOM 1990 C CA . ASN A 1 254 ? 14.253 6.322 13.516 1.00 40.44 254 ASN A CA 1
ATOM 1991 C C . ASN A 1 254 ? 13.889 6.094 12.042 1.00 40.44 254 ASN A C 1
ATOM 1993 O O . ASN A 1 254 ? 13.390 5.017 11.695 1.00 40.44 254 ASN A O 1
ATOM 1997 N N . PRO A 1 255 ? 14.123 7.069 11.139 1.00 48.22 255 PRO A N 1
ATOM 1998 C CA . PRO A 1 255 ? 14.281 6.707 9.738 1.00 48.22 255 PRO A CA 1
ATOM 1999 C C . PRO A 1 255 ? 15.396 5.650 9.655 1.00 48.22 255 PRO A C 1
ATOM 2001 O O . PRO A 1 255 ? 16.342 5.715 10.445 1.00 48.22 255 PRO A O 1
ATOM 2004 N N . PRO A 1 256 ? 15.313 4.657 8.753 1.00 49.41 256 PRO A N 1
ATOM 2005 C CA . PRO A 1 256 ? 16.442 3.771 8.519 1.00 49.41 256 PRO A CA 1
ATOM 2006 C C . PRO A 1 256 ? 17.630 4.657 8.145 1.00 49.41 256 PRO A C 1
ATOM 2008 O O . PRO A 1 256 ? 17.646 5.254 7.068 1.00 49.41 256 PRO A O 1
ATOM 2011 N N . GLY A 1 257 ? 18.584 4.796 9.069 1.00 46.09 257 GLY A N 1
ATOM 2012 C CA . GLY A 1 257 ? 19.833 5.490 8.799 1.00 46.09 257 GLY A CA 1
ATOM 2013 C C . GLY A 1 257 ? 20.453 4.890 7.538 1.00 46.09 257 GLY A C 1
ATOM 2014 O O . GLY A 1 257 ? 20.231 3.699 7.272 1.00 46.09 257 GLY A O 1
ATOM 2015 N N . PRO A 1 258 ? 21.169 5.689 6.728 1.00 48.28 258 PRO A N 1
ATOM 2016 C CA . PRO A 1 258 ? 21.807 5.194 5.520 1.00 48.28 258 PRO A CA 1
ATOM 2017 C C . PRO A 1 258 ? 22.597 3.943 5.895 1.00 48.28 258 PRO A C 1
ATOM 2019 O O . PRO A 1 258 ? 23.550 4.009 6.670 1.00 48.28 258 PRO A O 1
ATOM 2022 N N . ARG A 1 259 ? 22.146 2.775 5.412 1.00 49.28 259 ARG A N 1
ATOM 2023 C CA . ARG A 1 259 ? 22.914 1.539 5.537 1.00 49.28 259 ARG A CA 1
ATOM 2024 C C . ARG A 1 259 ? 24.258 1.871 4.930 1.00 49.28 259 ARG A C 1
ATOM 2026 O O . ARG A 1 259 ? 24.297 2.148 3.734 1.00 49.28 259 ARG A O 1
ATOM 2033 N N . HIS A 1 260 ? 25.297 1.903 5.763 1.00 45.75 260 HIS A N 1
ATOM 2034 C CA . HIS A 1 260 ? 26.669 2.094 5.330 1.00 45.75 260 HIS A CA 1
ATOM 2035 C C . HIS A 1 260 ? 26.890 1.197 4.115 1.00 45.75 260 HIS A C 1
ATOM 2037 O O . HIS A 1 260 ? 26.973 -0.027 4.237 1.00 45.75 260 HIS A O 1
ATOM 2043 N N . GLN A 1 261 ? 26.906 1.810 2.931 1.00 48.12 261 GLN A N 1
ATOM 2044 C CA . GLN A 1 261 ? 27.486 1.186 1.765 1.00 48.12 261 GLN A CA 1
ATOM 2045 C C . GLN A 1 261 ? 28.922 0.925 2.195 1.00 48.12 261 GLN A C 1
ATOM 2047 O O . GLN A 1 261 ? 29.681 1.865 2.432 1.00 48.12 261 GLN A O 1
ATOM 2052 N N . ARG A 1 262 ? 29.254 -0.350 2.418 1.00 46.12 262 ARG A N 1
ATOM 2053 C CA . ARG A 1 262 ? 30.642 -0.786 2.482 1.00 46.12 262 ARG A CA 1
ATOM 2054 C C . ARG A 1 262 ? 31.260 -0.327 1.168 1.00 46.12 262 ARG A C 1
ATOM 2056 O O . ARG A 1 262 ? 31.029 -0.935 0.129 1.00 46.12 262 ARG A O 1
ATOM 2063 N N . LEU A 1 263 ? 31.962 0.798 1.223 1.00 48.84 263 LEU A N 1
ATOM 2064 C CA . LEU A 1 263 ? 32.924 1.196 0.217 1.00 48.84 263 LEU A CA 1
ATOM 2065 C C . LEU A 1 263 ? 33.981 0.095 0.214 1.00 48.84 263 LEU A C 1
ATOM 2067 O O . LEU A 1 263 ? 34.848 0.063 1.086 1.00 48.84 263 LEU A O 1
ATOM 2071 N N . ASP A 1 264 ? 33.857 -0.829 -0.736 1.00 49.72 264 ASP A N 1
ATOM 2072 C CA . ASP A 1 264 ? 34.925 -1.742 -1.125 1.00 49.72 264 ASP A CA 1
ATOM 2073 C C . ASP A 1 264 ? 36.067 -0.892 -1.705 1.00 49.72 264 ASP A C 1
ATOM 2075 O O . ASP A 1 264 ? 36.189 -0.658 -2.906 1.00 49.72 264 ASP A O 1
ATOM 2079 N N . ARG A 1 265 ? 36.888 -0.340 -0.808 1.00 56.84 265 ARG A N 1
ATOM 2080 C CA . ARG A 1 265 ? 38.202 0.216 -1.121 1.00 56.84 265 ARG A CA 1
ATOM 2081 C C . ARG A 1 265 ? 39.172 -0.950 -1.260 1.00 56.84 265 ARG A C 1
ATOM 2083 O O . ARG A 1 265 ? 39.847 -1.276 -0.290 1.00 56.84 265 ARG A O 1
ATOM 2090 N N . SER A 1 266 ? 39.237 -1.591 -2.424 1.00 56.88 266 SER A N 1
ATOM 2091 C CA . SER A 1 266 ? 40.460 -2.282 -2.880 1.00 56.88 266 SER A CA 1
ATOM 2092 C C . SER A 1 266 ? 40.305 -2.844 -4.296 1.00 56.88 266 SER A C 1
ATOM 2094 O O . SER A 1 266 ? 39.994 -4.013 -4.497 1.00 56.88 266 SER A O 1
ATOM 2096 N N . ARG A 1 267 ? 40.608 -2.019 -5.300 1.00 48.53 267 ARG A N 1
ATOM 2097 C CA . ARG A 1 267 ? 41.277 -2.501 -6.515 1.00 48.53 267 ARG A CA 1
ATOM 2098 C C . ARG A 1 267 ? 42.356 -1.492 -6.909 1.00 48.53 267 ARG A C 1
ATOM 2100 O O . ARG A 1 267 ? 41.996 -0.404 -7.353 1.00 48.53 267 ARG A O 1
ATOM 2107 N N . PRO A 1 268 ? 43.648 -1.799 -6.708 1.00 64.12 268 PRO A N 1
ATOM 2108 C CA . PRO A 1 268 ? 44.701 -1.065 -7.388 1.00 64.12 268 PRO A CA 1
ATOM 2109 C C . PRO A 1 268 ? 44.625 -1.392 -8.884 1.00 64.12 268 PRO A C 1
ATOM 2111 O O . PRO A 1 268 ? 44.456 -2.552 -9.263 1.00 64.12 268 PRO A O 1
ATOM 2114 N N . TYR A 1 269 ? 44.691 -0.355 -9.715 1.00 54.66 269 TYR A N 1
ATOM 2115 C CA . TYR A 1 269 ? 44.994 -0.504 -11.132 1.00 54.66 269 TYR A CA 1
ATOM 2116 C C . TYR A 1 269 ? 46.460 -0.932 -11.260 1.00 54.66 269 TYR A C 1
ATOM 2118 O O . TYR A 1 269 ? 47.331 -0.324 -10.636 1.00 54.66 269 TYR A O 1
ATOM 2126 N N . ALA A 1 270 ? 46.685 -1.982 -12.044 1.00 66.50 270 ALA A N 1
ATOM 2127 C CA . ALA A 1 270 ? 47.945 -2.286 -12.705 1.00 66.50 270 ALA A CA 1
ATOM 2128 C C . ALA A 1 270 ? 47.727 -2.071 -14.205 1.00 66.50 270 ALA A C 1
ATOM 2130 O O . ALA A 1 270 ? 46.581 -2.331 -14.653 1.00 66.50 270 ALA A O 1
#

Foldseek 3Di:
DDDDPPDDDDDLLRLLVVLLVQLLVVLVVQCVVLVPDPLLNVVLNVVLVVLSVVLSVLLPDQPDDPPPPPPCPPPVPPPPPDDPPCVVCVVPVVPHDRPDHDQAFQQVCVSRVDPSSLVSLVSVLVSCPDPSNLVSCVRGVCNLVSVVVNCRNRNNDPDCVRSPPPPPPPPPPPPDPDPDDDDDDDDDDDDDDDDDDDDDDDDDDDDDDDDDDDDDDDDDDDDDDDDDDDDDDPDPPVVVVVVVVVVVCVVVVDDPDPPPPPPPPDDDDD

Sequence (270 aa):
MPWTPTYTPLTLKEKLTFTARKLRETMATQHKLLGIALPLLCLLDARFSSLINRLLDAIAATPGPHRARSPRTQPDSPRESRPPAWLRNWHTTSLGPPPPLPRRFGILRRTFAHYTVNGFIAQIEHLLTTPDMQEAIARNPAIPRILRPLCHLCGINPQPSSLCPNASANRAPNPHPNPSRNPRCPTSTIAASAISSPTPPTRAISSRSIPPAPHSATTQSENRKNPADPRHFRTPKSLRYRNYLIVMRVFHANPPGPRHQRLDRSRPYA

Secondary structure (DSSP, 8-state):
-------PPPPHHHHHHHHHHHHHHHHHHHHHHTT--HHHHHHHHHHHHHHHHHHHHHHHS--------------------PPPHHHHTTTTTTT-SPPPPP--TTHHHHH---HHHHHHHHHHHHHHHSHHHHHHHHH-TTHHHHHHHHHHHHT----HHHHS----TT---------------------------PPPP-------PPPPPPP--------------------TTHHHHHHHHHHHHHHHH-----------------

Radius of gyration: 29.15 Å; chains: 1; bounding box: 93×92×59 Å

Organism: Acidiphilium acidophilum (NCBI:txid76588)

pLDDT: mean 73.97, std 18.63, range [40.44, 97.69]